Protein AF-0000000086148296 (afdb_homodimer)

Secondary structure (DSSP, 8-state):
-PPPPHHHHHHHHHHHHHHHHHHHHHHHHHHHHHHHHHHHT----HHHHHHHHHHHHHHHHHHTHHHHHHHHHHHHHHHHHHHHHS-GGGSTTSPPPHHHHHHHHHHHHHHHHHHHHT-/-PPPPHHHHHHHHHHHHHHHHHHHHHHHHHHHHHHHHHHHT----HHHHHHHHHHHHHHHHHHTHHHHHHHHHHHHHHHHHHHHHS-GGGSTTSPPPHHHHHHHHHHHHHHHHHHHHT-

Organism: NCBI:txid717836

Radius of gyration: 22.98 Å; Cα contacts (8 Å, |Δi|>4): 178; chains: 2; bounding box: 39×73×44 Å

Solvent-accessible surface area (backbone atoms only — not comparable to full-atom values): 13246 Å² total; per-residue (Å²): 127,84,64,73,36,67,61,57,57,37,31,50,54,33,43,49,46,48,51,51,50,53,51,50,52,51,50,46,51,53,44,52,54,49,49,54,51,58,66,66,43,71,69,94,44,68,67,59,52,52,50,48,52,51,50,52,50,51,43,52,58,55,57,64,44,50,65,56,48,45,52,53,41,51,54,32,39,52,52,37,52,54,55,70,67,49,54,76,89,73,49,65,94,38,76,83,48,74,65,52,53,51,53,38,52,51,40,44,54,54,44,48,53,58,60,63,60,72,109,128,84,63,72,35,67,60,56,54,38,31,51,53,34,43,49,48,48,50,50,50,52,51,52,51,53,50,46,52,53,46,53,54,49,48,53,51,58,67,67,42,72,68,96,45,68,64,56,51,50,52,49,51,51,48,51,50,51,44,51,58,54,57,63,45,49,65,55,48,45,51,52,41,50,53,32,42,50,51,38,52,53,54,71,67,48,55,74,90,71,49,64,94,39,78,83,47,73,65,53,53,50,53,40,52,53,40,44,52,53,44,48,52,58,61,62,60,72,110

Structure (mmCIF, N/CA/C/O backbone):
data_AF-0000000086148296-model_v1
#
loop_
_entity.id
_entity.type
_entity.pdbx_description
1 polymer 'Tubulin-specific chaperone A'
#
loop_
_atom_site.group_PDB
_atom_site.id
_atom_site.type_symbol
_atom_site.label_atom_id
_atom_site.label_alt_id
_atom_site.label_comp_id
_atom_site.label_asym_id
_atom_site.label_entity_id
_atom_site.label_seq_id
_atom_site.pdbx_PDB_ins_code
_atom_site.Cartn_x
_atom_site.Cartn_y
_atom_site.Cartn_z
_atom_site.occupancy
_atom_site.B_iso_or_equiv
_atom_site.auth_seq_id
_atom_site.auth_comp_id
_atom_site.auth_asym_id
_atom_site.auth_atom_id
_atom_site.pdbx_PDB_model_num
ATOM 1 N N . MET A 1 1 ? 20.062 -24.25 -3.365 1 57.41 1 MET A N 1
ATOM 2 C CA . MET A 1 1 ? 18.859 -24.984 -2.975 1 57.41 1 MET A CA 1
ATOM 3 C C . MET A 1 1 ? 18.047 -25.406 -4.199 1 57.41 1 MET A C 1
ATOM 5 O O . MET A 1 1 ? 18.125 -24.75 -5.246 1 57.41 1 MET A O 1
ATOM 9 N N . PRO A 1 2 ? 17.578 -26.609 -4.148 1 70.31 2 PRO A N 1
ATOM 10 C CA . PRO A 1 2 ? 16.781 -27 -5.324 1 70.31 2 PRO A CA 1
ATOM 11 C C . PRO A 1 2 ? 15.656 -26.016 -5.617 1 70.31 2 PRO A C 1
ATOM 13 O O . PRO A 1 2 ? 15.195 -25.297 -4.719 1 70.31 2 PRO A O 1
ATOM 16 N N . ARG A 1 3 ? 15.344 -25.859 -6.836 1 78 3 ARG A N 1
ATOM 17 C CA . ARG A 1 3 ? 14.25 -25 -7.266 1 78 3 ARG A CA 1
ATOM 18 C C . ARG A 1 3 ? 12.914 -25.516 -6.746 1 78 3 ARG A C 1
ATOM 20 O O . ARG A 1 3 ? 12.641 -26.719 -6.805 1 78 3 ARG A O 1
ATOM 27 N N . PRO A 1 4 ? 12.117 -24.672 -6.215 1 83.81 4 PRO A N 1
ATOM 28 C CA . PRO A 1 4 ? 10.805 -25.125 -5.766 1 83.81 4 PRO A CA 1
ATOM 29 C C . PRO A 1 4 ? 9.906 -25.562 -6.922 1 83.81 4 PRO A C 1
ATOM 31 O O . PRO A 1 4 ? 10.094 -25.125 -8.055 1 83.81 4 PRO A O 1
ATOM 34 N N . PRO A 1 5 ? 9.039 -26.5 -6.492 1 87.62 5 PRO A N 1
ATOM 35 C CA . PRO A 1 5 ? 8.039 -26.797 -7.523 1 87.62 5 PRO A CA 1
ATOM 36 C C . PRO A 1 5 ? 7.285 -25.562 -7.988 1 87.62 5 PRO A C 1
ATOM 38 O O . PRO A 1 5 ? 7.102 -24.609 -7.215 1 87.62 5 PRO A O 1
ATOM 41 N N . GLN A 1 6 ? 6.82 -25.562 -9.195 1 89.25 6 GLN A N 1
ATOM 42 C CA . GLN A 1 6 ? 6.152 -24.406 -9.797 1 89.25 6 GLN A CA 1
ATOM 43 C C . GLN A 1 6 ? 4.914 -24.016 -9 1 89.25 6 GLN A C 1
ATOM 45 O O . GLN A 1 6 ? 4.602 -22.828 -8.875 1 89.25 6 GLN A O 1
ATOM 50 N N . ILE A 1 7 ? 4.266 -25.047 -8.469 1 93.62 7 ILE A N 1
ATOM 51 C CA . ILE A 1 7 ? 3.025 -24.781 -7.746 1 93.62 7 ILE A CA 1
ATOM 52 C C . ILE A 1 7 ? 3.318 -23.891 -6.539 1 93.62 7 ILE A C 1
ATOM 54 O O . ILE A 1 7 ? 2.504 -23.047 -6.172 1 93.62 7 ILE A O 1
ATOM 58 N N . THR A 1 8 ? 4.469 -24.062 -5.973 1 93.5 8 THR A N 1
ATOM 59 C CA . THR A 1 8 ? 4.824 -23.281 -4.797 1 93.5 8 THR A CA 1
ATOM 60 C C . THR A 1 8 ? 5.008 -21.812 -5.168 1 93.5 8 THR A C 1
ATOM 62 O O . THR A 1 8 ? 4.566 -20.922 -4.438 1 93.5 8 THR A O 1
ATOM 65 N N . ILE A 1 9 ? 5.527 -21.562 -6.277 1 93.25 9 ILE A N 1
ATOM 66 C CA . ILE A 1 9 ? 5.766 -20.203 -6.754 1 93.25 9 ILE A CA 1
ATOM 67 C C . ILE A 1 9 ? 4.434 -19.516 -7.059 1 93.25 9 ILE A C 1
ATOM 69 O O . ILE A 1 9 ? 4.195 -18.391 -6.633 1 93.25 9 ILE A O 1
ATOM 73 N N . TYR A 1 10 ? 3.576 -20.219 -7.719 1 95.25 10 TYR A N 1
ATOM 74 C CA . TYR A 1 10 ? 2.285 -19.656 -8.109 1 95.25 10 TYR A CA 1
ATOM 75 C C . TYR A 1 10 ? 1.41 -19.391 -6.891 1 95.25 10 TYR A C 1
ATOM 77 O O . TYR A 1 10 ? 0.74 -18.359 -6.812 1 95.25 10 TYR A O 1
ATOM 85 N N . THR A 1 11 ? 1.492 -20.359 -6.016 1 97.44 11 THR A N 1
ATOM 86 C CA . THR A 1 11 ? 0.698 -20.219 -4.801 1 97.44 11 THR A CA 1
ATOM 87 C C . THR A 1 11 ? 1.165 -19.016 -3.98 1 97.44 11 THR A C 1
ATOM 89 O O . THR A 1 11 ? 0.345 -18.266 -3.455 1 97.44 11 THR A O 1
ATOM 92 N N . SER A 1 12 ? 2.418 -18.859 -3.865 1 96.31 12 SER A N 1
ATOM 93 C CA . SER A 1 12 ? 2.957 -17.719 -3.129 1 96.31 12 SER A CA 1
ATOM 94 C C . SER A 1 12 ? 2.523 -16.391 -3.758 1 96.31 12 SER A C 1
ATOM 96 O O . SER A 1 12 ? 2.174 -15.453 -3.049 1 96.31 12 SER A O 1
ATOM 98 N N . ALA A 1 13 ? 2.559 -16.344 -5.062 1 96.81 13 ALA A N 1
ATOM 99 C CA . ALA A 1 13 ? 2.121 -15.133 -5.758 1 96.81 13 ALA A CA 1
ATOM 100 C C . ALA A 1 13 ? 0.654 -14.828 -5.469 1 96.81 13 ALA A C 1
ATOM 102 O O . ALA A 1 13 ? 0.288 -13.68 -5.211 1 96.81 13 ALA A O 1
ATOM 103 N N . LEU A 1 14 ? -0.147 -15.836 -5.465 1 98.62 14 LEU A N 1
ATOM 104 C CA . LEU A 1 14 ? -1.568 -15.656 -5.18 1 98.62 14 LEU A CA 1
ATOM 105 C C . LEU A 1 14 ? -1.781 -15.164 -3.756 1 98.62 14 LEU A C 1
ATOM 107 O O . LEU A 1 14 ? -2.551 -14.227 -3.529 1 98.62 14 LEU A O 1
ATOM 111 N N . LYS A 1 15 ? -1.093 -15.766 -2.844 1 98.62 15 LYS A N 1
ATOM 112 C CA . LYS A 1 15 ? -1.212 -15.359 -1.448 1 98.62 15 LYS A CA 1
ATOM 113 C C . LYS A 1 15 ? -0.786 -13.906 -1.264 1 98.62 15 LYS A C 1
ATOM 115 O O . LYS A 1 15 ? -1.43 -13.148 -0.529 1 98.62 15 LYS A O 1
ATOM 120 N N . ARG A 1 16 ? 0.228 -13.555 -1.941 1 97.5 16 ARG A N 1
ATOM 121 C CA . ARG A 1 16 ? 0.724 -12.188 -1.882 1 97.5 16 ARG A CA 1
ATOM 122 C C . ARG A 1 16 ? -0.333 -11.195 -2.365 1 97.5 16 ARG A C 1
ATOM 124 O O . ARG A 1 16 ? -0.592 -10.188 -1.709 1 97.5 16 ARG A O 1
ATOM 131 N N . LEU A 1 17 ? -0.975 -11.477 -3.434 1 98.25 17 LEU A N 1
ATOM 132 C CA . LEU A 1 17 ? -1.971 -10.586 -4.012 1 98.25 17 LEU A CA 1
ATOM 133 C C . LEU A 1 17 ? -3.193 -10.469 -3.109 1 98.25 17 LEU A C 1
ATOM 135 O O . LEU A 1 17 ? -3.766 -9.391 -2.963 1 98.25 17 LEU A O 1
ATOM 139 N N . VAL A 1 18 ? -3.521 -11.547 -2.506 1 98.56 18 VAL A N 1
ATOM 140 C CA . VAL A 1 18 ? -4.645 -11.531 -1.573 1 98.56 18 VAL A CA 1
ATOM 141 C C . VAL A 1 18 ? -4.293 -10.68 -0.358 1 98.56 18 VAL A C 1
ATOM 143 O O . VAL A 1 18 ? -5.109 -9.875 0.101 1 98.56 18 VAL A O 1
ATOM 146 N N . LYS A 1 19 ? -3.096 -10.828 0.111 1 97.75 19 LYS A N 1
ATOM 147 C CA . LYS A 1 19 ? -2.629 -10.016 1.229 1 97.75 19 LYS A CA 1
ATOM 148 C C . LYS A 1 19 ? -2.604 -8.531 0.857 1 97.75 19 LYS A C 1
ATOM 150 O O . LYS A 1 19 ? -2.965 -7.676 1.669 1 97.75 19 LYS A O 1
ATOM 155 N N . GLU A 1 20 ? -2.137 -8.242 -0.337 1 96.69 20 GLU A N 1
ATOM 156 C CA . GLU A 1 20 ? -2.125 -6.863 -0.817 1 96.69 20 GLU A CA 1
ATOM 157 C C . GLU A 1 20 ? -3.533 -6.277 -0.841 1 96.69 20 GLU A C 1
ATOM 159 O O . GLU A 1 20 ? -3.748 -5.148 -0.394 1 96.69 20 GLU A O 1
ATOM 164 N N . GLU A 1 21 ? -4.43 -7.027 -1.304 1 97.81 21 GLU A N 1
ATOM 165 C CA . GLU A 1 21 ? -5.816 -6.57 -1.331 1 97.81 21 GLU A CA 1
ATOM 166 C C . GLU A 1 21 ? -6.328 -6.277 0.076 1 97.81 21 GLU A C 1
ATOM 168 O O . GLU A 1 21 ? -6.953 -5.242 0.312 1 97.81 21 GLU A O 1
ATOM 173 N N . ALA A 1 22 ? -6.086 -7.082 0.969 1 97.75 22 ALA A N 1
ATOM 174 C CA . ALA A 1 22 ? -6.523 -6.883 2.35 1 97.75 22 ALA A CA 1
ATOM 175 C C . ALA A 1 22 ? -5.906 -5.621 2.945 1 97.75 22 ALA A C 1
ATOM 177 O O . ALA A 1 22 ? -6.566 -4.887 3.684 1 97.75 22 ALA A O 1
ATOM 178 N N . SER A 1 23 ? -4.668 -5.43 2.613 1 96.44 23 SER A N 1
ATOM 179 C CA . SER A 1 23 ? -3.982 -4.234 3.09 1 96.44 23 SER A CA 1
ATOM 180 C C . SER A 1 23 ? -4.641 -2.969 2.553 1 96.44 23 SER A C 1
ATOM 182 O O . SER A 1 23 ? -4.867 -2.016 3.301 1 96.44 23 SER A O 1
ATOM 184 N N . TYR A 1 24 ? -4.988 -2.977 1.285 1 96.38 24 TYR A N 1
ATOM 185 C CA . TYR A 1 24 ? -5.613 -1.806 0.681 1 96.38 24 TYR A CA 1
ATOM 186 C C . TYR A 1 24 ? -7.027 -1.605 1.212 1 96.38 24 TYR A C 1
ATOM 188 O O . TYR A 1 24 ? -7.496 -0.472 1.343 1 96.38 24 TYR A O 1
ATOM 196 N N . ARG A 1 25 ? -7.719 -2.65 1.559 1 97.38 25 ARG A N 1
ATOM 197 C CA . ARG A 1 25 ? -9.031 -2.545 2.188 1 97.38 25 ARG A CA 1
ATOM 198 C C . ARG A 1 25 ? -8.93 -1.873 3.555 1 97.38 25 ARG A C 1
ATOM 200 O O . ARG A 1 25 ? -9.742 -1.01 3.889 1 97.38 25 ARG A O 1
ATOM 207 N N . LYS A 1 26 ? -7.91 -2.266 4.277 1 97.12 26 LYS A N 1
ATOM 208 C CA . LYS A 1 26 ? -7.668 -1.631 5.57 1 97.12 26 LYS A CA 1
ATOM 209 C C . LYS A 1 26 ? -7.363 -0.145 5.406 1 97.12 26 LYS A C 1
ATOM 211 O O . LYS A 1 26 ? -7.883 0.688 6.152 1 97.12 26 LYS A O 1
ATOM 216 N N . GLU A 1 27 ? -6.492 0.149 4.426 1 96.5 27 GLU A N 1
ATOM 217 C CA . GLU A 1 27 ? -6.188 1.545 4.125 1 96.5 27 GLU A CA 1
ATOM 218 C C . GLU A 1 27 ? -7.445 2.314 3.74 1 96.5 27 GLU A C 1
ATOM 220 O O . GLU A 1 27 ? -7.672 3.426 4.223 1 96.5 27 GLU A O 1
ATOM 225 N N . HIS A 1 28 ? -8.258 1.71 2.965 1 97.81 28 HIS A N 1
ATOM 226 C CA . HIS A 1 28 ? -9.523 2.295 2.523 1 97.81 28 HIS A CA 1
ATOM 227 C C . HIS A 1 28 ? -10.414 2.633 3.709 1 97.81 28 HIS A C 1
ATOM 229 O O . HIS A 1 28 ? -10.93 3.748 3.805 1 97.81 28 HIS A O 1
ATOM 235 N N . LYS A 1 29 ? -10.523 1.789 4.602 1 98.19 29 LYS A N 1
ATOM 236 C CA . LYS A 1 29 ? -11.344 2.004 5.789 1 98.19 29 LYS A CA 1
ATOM 237 C C . LYS A 1 29 ? -10.789 3.139 6.645 1 98.19 29 LYS A C 1
ATOM 239 O O . LYS A 1 29 ? -11.539 4 7.105 1 98.19 29 LYS A O 1
ATOM 244 N N . SER A 1 30 ? -9.547 3.127 6.805 1 97.19 30 SER A N 1
ATOM 245 C CA . SER A 1 30 ? -8.898 4.168 7.598 1 97.19 30 SER A CA 1
ATOM 246 C C . SER A 1 30 ? -9.094 5.543 6.973 1 97.19 30 SER A C 1
ATOM 248 O O . SER A 1 30 ? -9.312 6.527 7.68 1 97.19 30 SER A O 1
ATOM 250 N N . GLN A 1 31 ? -9.008 5.609 5.645 1 97.25 31 GLN A N 1
ATOM 251 C CA . GLN A 1 31 ? -9.203 6.863 4.922 1 97.25 31 GLN A CA 1
ATOM 252 C C . GLN A 1 31 ? -10.633 7.367 5.07 1 97.25 31 GLN A C 1
ATOM 254 O O . GLN A 1 31 ? -10.859 8.555 5.285 1 97.25 31 GLN A O 1
ATOM 259 N N . LEU A 1 32 ? -11.531 6.414 5.031 1 98.06 32 LEU A N 1
ATOM 260 C CA . LEU A 1 32 ? -12.93 6.785 5.211 1 98.06 32 LEU A CA 1
ATOM 261 C C . LEU A 1 32 ? -13.164 7.363 6.602 1 98.06 32 LEU A C 1
ATOM 263 O O . LEU A 1 32 ? -13.859 8.367 6.754 1 98.06 32 LEU A O 1
ATOM 267 N N . GLU A 1 33 ? -12.555 6.793 7.57 1 96.62 33 GLU A N 1
ATOM 268 C CA . GLU A 1 33 ? -12.688 7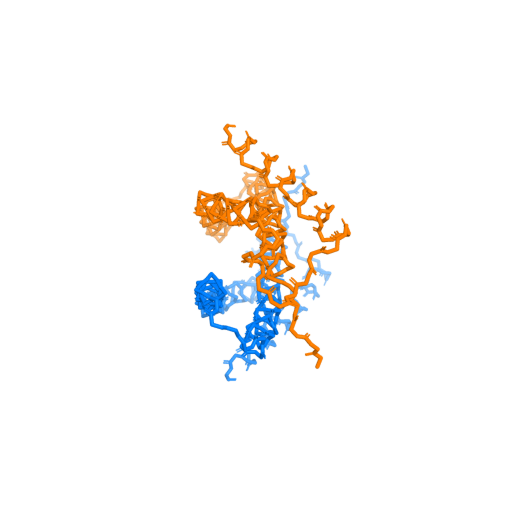.273 8.945 1 96.62 33 GLU A CA 1
ATOM 269 C C . GLU A 1 33 ? -12.07 8.656 9.102 1 96.62 33 GLU A C 1
ATOM 271 O O . GLU A 1 33 ? -12.633 9.523 9.773 1 96.62 33 GLU A O 1
ATOM 276 N N . ARG A 1 34 ? -10.984 8.891 8.453 1 93.94 34 ARG A N 1
ATOM 277 C CA . ARG A 1 34 ? -10.305 10.18 8.539 1 93.94 34 ARG A CA 1
ATOM 278 C C . ARG A 1 34 ? -11.109 11.266 7.836 1 93.94 34 ARG A C 1
ATOM 280 O O . ARG A 1 34 ? -11.227 12.391 8.344 1 93.94 34 ARG A O 1
ATOM 287 N N . ILE A 1 35 ? -11.625 10.93 6.73 1 95.62 35 ILE A N 1
ATOM 288 C CA . ILE A 1 35 ? -12.445 11.867 5.973 1 95.62 35 ILE A CA 1
ATOM 289 C C . ILE A 1 35 ? -13.672 12.258 6.793 1 95.62 35 ILE A C 1
ATOM 291 O O . ILE A 1 35 ? -14.016 13.438 6.879 1 95.62 35 ILE A O 1
ATOM 295 N N . ALA A 1 36 ? -14.281 11.258 7.461 1 94.25 36 ALA A N 1
ATOM 296 C CA . ALA A 1 36 ? -15.453 11.531 8.297 1 94.25 36 ALA A CA 1
ATOM 297 C C . ALA A 1 36 ? -15.102 12.484 9.438 1 94.25 36 ALA A C 1
ATOM 299 O O . ALA A 1 36 ? -15.852 13.414 9.727 1 94.25 36 ALA A O 1
ATOM 300 N N . LYS A 1 37 ? -13.945 12.328 9.977 1 89.62 37 LYS A N 1
ATOM 301 C CA . LYS A 1 37 ? -13.492 13.18 11.07 1 89.62 37 LYS A CA 1
ATOM 302 C C . LYS A 1 37 ? -13.211 14.594 10.586 1 89.62 37 LYS A C 1
ATOM 304 O O . LYS A 1 37 ? -13.562 15.57 11.258 1 89.62 37 LYS A O 1
ATOM 309 N N . LEU A 1 38 ? -12.602 14.711 9.438 1 90.19 38 LEU A N 1
ATOM 310 C CA . LEU A 1 38 ? -12.297 16.016 8.859 1 90.19 38 LEU A CA 1
ATOM 311 C C . LEU A 1 38 ? -13.578 16.766 8.492 1 90.19 38 LEU A C 1
ATOM 313 O O . LEU A 1 38 ? -13.68 17.969 8.719 1 90.19 38 LEU A O 1
ATOM 317 N N . GLU A 1 39 ? -14.516 16.016 7.984 1 90.44 39 GLU A N 1
ATOM 318 C CA . GLU A 1 39 ? -15.789 16.625 7.602 1 90.44 39 GLU A CA 1
ATOM 319 C C . GLU A 1 39 ? -16.547 17.125 8.828 1 90.44 39 GLU A C 1
ATOM 321 O O . GLU A 1 39 ? -17.25 18.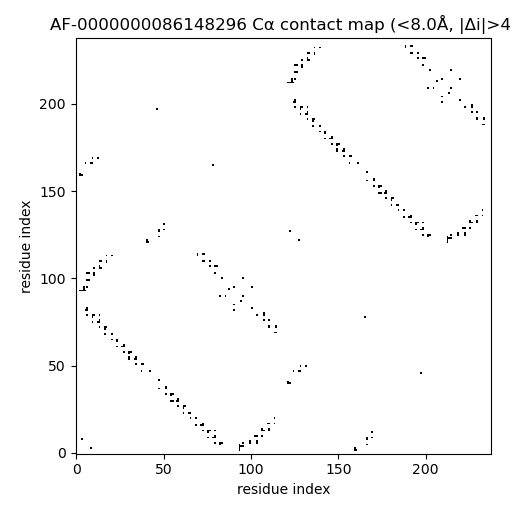141 8.758 1 90.44 39 GLU A O 1
ATOM 326 N N . ALA A 1 40 ? -16.391 16.453 9.93 1 85.69 40 ALA A N 1
ATOM 327 C CA . ALA A 1 40 ? -17.109 16.797 11.164 1 85.69 40 ALA A CA 1
ATOM 328 C C . ALA A 1 40 ? -16.469 18 11.852 1 85.69 40 ALA A C 1
ATOM 330 O O . ALA A 1 40 ? -17.109 18.688 12.641 1 85.69 40 ALA A O 1
ATOM 331 N N . SER A 1 41 ? -15.125 18.094 11.672 1 76.75 41 SER A N 1
ATOM 332 C CA . SER A 1 41 ? -14.414 19.172 12.344 1 76.75 41 SER A CA 1
ATOM 333 C C . SER A 1 41 ? -14.68 20.516 11.664 1 76.75 41 SER A C 1
ATOM 335 O O . SER A 1 41 ? -14.188 21.547 12.117 1 76.75 41 SER A O 1
ATOM 337 N N . GLN A 1 42 ? -15.922 20.922 11.375 1 64.25 42 GLN A N 1
ATOM 338 C CA . GLN A 1 42 ? -16.469 22.172 10.859 1 64.25 42 GLN A CA 1
ATOM 339 C C . GLN A 1 42 ? -15.5 23.328 11.055 1 64.25 42 GLN A C 1
ATOM 341 O O . GLN A 1 42 ? -14.945 23.5 12.141 1 64.25 42 GLN A O 1
ATOM 346 N N . GLY A 1 43 ? -14.586 23.672 10.188 1 63.44 43 GLY A N 1
ATOM 347 C CA . GLY A 1 43 ? -13.938 24.969 10.336 1 63.44 43 GLY A CA 1
ATOM 348 C C . GLY A 1 43 ? -13.68 25.656 9.008 1 63.44 43 GLY A C 1
ATOM 349 O O . GLY A 1 43 ? -13.859 25.062 7.945 1 63.44 43 GLY A O 1
ATOM 350 N N . ASP A 1 44 ? -13.789 26.969 8.977 1 65.5 44 ASP A N 1
ATOM 351 C CA . ASP A 1 44 ? -13.57 27.828 7.824 1 65.5 44 ASP A CA 1
ATOM 352 C C . ASP A 1 44 ? -12.086 27.891 7.457 1 65.5 44 ASP A C 1
ATOM 354 O O . ASP A 1 44 ? -11.625 28.875 6.875 1 65.5 44 ASP A O 1
ATOM 358 N N . ASP A 1 45 ? -11.359 26.828 7.816 1 78.56 45 ASP A N 1
ATOM 359 C CA . ASP A 1 45 ? -9.922 26.859 7.578 1 78.56 45 ASP A CA 1
ATOM 360 C C . ASP A 1 45 ? -9.578 26.297 6.199 1 78.56 45 ASP A C 1
ATOM 362 O O . ASP A 1 45 ? -9.914 25.141 5.898 1 78.56 45 ASP A O 1
ATOM 366 N N . GLU A 1 46 ? -9.047 27.141 5.383 1 84 46 GLU A N 1
ATOM 367 C CA . GLU A 1 46 ? -8.672 26.812 4.012 1 84 46 GLU A CA 1
ATOM 368 C C . GLU A 1 46 ? -7.707 25.625 3.977 1 84 46 GLU A C 1
ATOM 370 O O . GLU A 1 46 ? -7.785 24.781 3.082 1 84 46 GLU A O 1
ATOM 375 N N . ASN A 1 47 ? -6.836 25.516 4.918 1 85.75 47 ASN A N 1
ATOM 376 C CA . ASN A 1 47 ? -5.879 24.422 4.969 1 85.75 47 ASN A CA 1
ATOM 377 C C . ASN A 1 47 ? -6.559 23.094 5.305 1 85.75 47 ASN A C 1
ATOM 379 O O . ASN A 1 47 ? -6.195 22.047 4.766 1 85.75 47 ASN A O 1
ATOM 383 N N . ALA A 1 48 ? -7.562 23.156 6.098 1 83.94 48 ALA A N 1
ATOM 384 C CA . ALA A 1 48 ? -8.32 21.953 6.422 1 83.94 48 ALA A CA 1
ATOM 385 C C . ALA A 1 48 ? -9.07 21.438 5.199 1 83.94 48 ALA A C 1
ATOM 387 O O . ALA A 1 48 ? -9.141 20.219 4.984 1 83.94 48 ALA A O 1
ATOM 388 N N . GLU A 1 49 ? -9.531 22.391 4.488 1 89.75 49 GLU A N 1
ATOM 389 C CA . GLU A 1 49 ? -10.203 22 3.246 1 89.75 49 GLU A CA 1
ATOM 390 C C . GLU A 1 49 ? -9.219 21.359 2.268 1 89.75 49 GLU A C 1
ATOM 392 O O . GLU A 1 49 ? -9.562 20.406 1.571 1 89.75 49 GLU A O 1
ATOM 397 N N . TYR A 1 50 ? -8.117 21.938 2.189 1 92.88 50 TYR A N 1
ATOM 398 C CA . TYR A 1 50 ? -7.074 21.391 1.34 1 92.88 50 TYR A CA 1
ATOM 399 C C . TYR A 1 50 ? -6.719 19.969 1.776 1 92.88 50 TYR A C 1
ATOM 401 O O . TYR A 1 50 ? -6.625 19.062 0.946 1 92.88 50 TYR A O 1
ATOM 409 N N . ILE A 1 51 ? -6.562 19.703 3.086 1 93 51 ILE A N 1
ATOM 410 C CA . ILE A 1 51 ? -6.234 18.375 3.629 1 93 51 ILE A CA 1
ATOM 411 C C . ILE A 1 51 ? -7.355 17.391 3.303 1 93 51 ILE A C 1
ATOM 413 O O . ILE A 1 51 ? -7.094 16.266 2.893 1 93 51 ILE A O 1
ATOM 417 N N . LEU A 1 52 ? -8.555 17.875 3.484 1 94 52 LEU A N 1
ATOM 418 C CA . LEU A 1 52 ? -9.703 17.016 3.172 1 94 52 LEU A CA 1
ATOM 419 C C . LEU A 1 52 ? -9.688 16.609 1.702 1 94 52 LEU A C 1
ATOM 421 O O . LEU A 1 52 ? -9.93 15.445 1.377 1 94 52 LEU A O 1
ATOM 425 N N . ARG A 1 53 ? -9.383 17.531 0.834 1 94.81 53 ARG A N 1
ATOM 426 C CA . ARG A 1 53 ? -9.305 17.219 -0.591 1 94.81 53 ARG A CA 1
ATOM 427 C C . ARG A 1 53 ? -8.188 16.219 -0.875 1 94.81 53 ARG A C 1
ATOM 429 O O . ARG A 1 53 ? -8.359 15.305 -1.68 1 94.81 53 ARG A O 1
ATOM 436 N N . GLN A 1 54 ? -7.094 16.391 -0.193 1 94.5 54 GLN A N 1
ATOM 437 C CA . GLN A 1 54 ? -5.988 15.453 -0.352 1 94.5 54 GLN A CA 1
ATOM 438 C C . GLN A 1 54 ? -6.379 14.055 0.114 1 94.5 54 GLN A C 1
ATOM 440 O O . GLN A 1 54 ? -6.031 13.062 -0.528 1 94.5 54 GLN A O 1
ATOM 445 N N . GLU A 1 55 ? -7.176 14 1.171 1 95.69 55 GLU A N 1
ATOM 446 C CA . GLU A 1 55 ? -7.629 12.703 1.675 1 95.69 55 GLU A CA 1
ATOM 447 C C . GLU A 1 55 ? -8.602 12.039 0.7 1 95.69 55 GLU A C 1
ATOM 449 O O . GLU A 1 55 ? -8.531 10.828 0.475 1 95.69 55 GLU A O 1
ATOM 454 N N . ARG A 1 56 ? -9.422 12.805 0.145 1 97.31 56 ARG A N 1
ATOM 455 C CA . ARG A 1 56 ? -10.359 12.273 -0.831 1 97.31 56 ARG A CA 1
ATOM 456 C C . ARG A 1 56 ? -9.641 11.766 -2.072 1 97.31 56 ARG A C 1
ATOM 458 O O . ARG A 1 56 ? -10 10.719 -2.623 1 97.31 56 ARG A O 1
ATOM 465 N N . LYS A 1 57 ? -8.641 12.5 -2.461 1 96.44 57 LYS A N 1
ATOM 466 C CA . LYS A 1 57 ? -7.824 12.047 -3.582 1 96.44 57 LYS A CA 1
ATOM 467 C C . LYS A 1 57 ? -7.113 10.734 -3.252 1 96.44 57 LYS A C 1
ATOM 469 O O . LYS A 1 57 ? -7.074 9.82 -4.074 1 96.44 57 LYS A O 1
ATOM 474 N N . ALA A 1 58 ? -6.609 10.641 -2.043 1 95.56 58 ALA A N 1
ATOM 475 C CA . ALA A 1 58 ? -5.945 9.422 -1.599 1 95.56 58 ALA A CA 1
ATOM 476 C C . ALA A 1 58 ? -6.914 8.242 -1.594 1 95.56 58 ALA A C 1
ATOM 478 O O . ALA A 1 58 ? -6.547 7.125 -1.974 1 95.56 58 ALA A O 1
ATOM 479 N N . LEU A 1 59 ? -8.141 8.492 -1.204 1 97.69 59 LEU A N 1
ATOM 480 C CA . LEU A 1 59 ? -9.18 7.465 -1.202 1 97.69 59 LEU A CA 1
ATOM 481 C C . LEU A 1 59 ? -9.484 7 -2.623 1 97.69 59 LEU A C 1
ATOM 483 O O . LEU A 1 59 ? -9.594 5.797 -2.877 1 97.69 59 LEU A O 1
ATOM 487 N N . GLU A 1 60 ? -9.562 7.914 -3.533 1 97.69 60 GLU A N 1
ATOM 488 C CA . GLU A 1 60 ? -9.812 7.586 -4.934 1 97.69 60 GLU A CA 1
ATOM 489 C C . GLU A 1 60 ? -8.68 6.734 -5.512 1 97.69 60 GLU A C 1
ATOM 491 O O . GLU A 1 60 ? -8.938 5.766 -6.23 1 97.69 60 GLU A O 1
ATOM 496 N N . GLU A 1 61 ? -7.469 7.098 -5.191 1 94.81 61 GLU A N 1
ATOM 497 C CA . GLU A 1 61 ? -6.305 6.332 -5.625 1 94.81 61 GLU A CA 1
ATOM 498 C C . GLU A 1 61 ? -6.34 4.91 -5.074 1 94.81 61 GLU A C 1
ATOM 500 O O . GLU A 1 61 ? -6.02 3.955 -5.785 1 94.81 61 GLU A O 1
ATOM 505 N N . THR A 1 62 ? -6.723 4.773 -3.805 1 95.56 62 THR A N 1
ATOM 506 C CA . THR A 1 62 ? -6.84 3.455 -3.195 1 95.56 62 THR A CA 1
ATOM 507 C C . THR A 1 62 ? -7.949 2.648 -3.865 1 95.56 62 THR A C 1
ATOM 509 O O . THR A 1 62 ? -7.762 1.474 -4.191 1 95.56 62 THR A O 1
ATOM 512 N N . GLU A 1 63 ? -9.102 3.279 -4.184 1 97.31 63 GLU A N 1
ATOM 513 C CA . GLU A 1 63 ? -10.242 2.605 -4.793 1 97.31 63 GLU A CA 1
ATOM 514 C C . GLU A 1 63 ? -9.922 2.139 -6.207 1 97.31 63 GLU A C 1
ATOM 516 O O . GLU A 1 63 ? -10.414 1.101 -6.652 1 97.31 63 GLU A O 1
ATOM 521 N N . ALA A 1 64 ? -9.078 2.789 -6.895 1 96.31 64 ALA A N 1
ATOM 522 C CA . ALA A 1 64 ? -8.727 2.473 -8.273 1 96.31 64 ALA A CA 1
ATOM 523 C C . ALA A 1 64 ? -7.879 1.208 -8.352 1 96.31 64 ALA A C 1
ATOM 525 O O . ALA A 1 64 ? -7.691 0.642 -9.43 1 96.31 64 ALA A O 1
ATOM 526 N N . ILE A 1 65 ? -7.32 0.742 -7.184 1 95.69 65 ILE A N 1
ATOM 527 C CA . ILE A 1 65 ? -6.426 -0.408 -7.148 1 95.69 65 ILE A CA 1
ATOM 528 C C . ILE A 1 65 ? -7.238 -1.698 -7.109 1 95.69 65 ILE A C 1
ATOM 530 O O . ILE A 1 65 ? -6.758 -2.758 -7.52 1 95.69 65 ILE A O 1
ATOM 534 N N . PHE A 1 66 ? -8.453 -1.587 -6.668 1 96.88 66 PHE A N 1
ATOM 535 C CA . PHE A 1 66 ? -9.227 -2.787 -6.359 1 96.88 66 PHE A CA 1
ATOM 536 C C . PHE A 1 66 ? -9.586 -3.541 -7.637 1 96.88 66 PHE A C 1
ATOM 538 O O . PHE A 1 66 ? -9.375 -4.754 -7.727 1 96.88 66 PHE A O 1
ATOM 545 N N . PRO A 1 67 ? -10.078 -2.846 -8.672 1 97.31 67 PRO A N 1
ATOM 546 C CA . PRO A 1 67 ? -10.367 -3.594 -9.898 1 97.31 67 PRO A CA 1
ATOM 547 C C . PRO A 1 67 ? -9.125 -4.25 -10.492 1 97.31 67 PRO A C 1
ATOM 549 O O . PRO A 1 67 ? -9.195 -5.387 -10.969 1 97.31 67 PRO A O 1
ATOM 552 N N . GLN A 1 68 ? -8.039 -3.578 -10.445 1 95.69 68 GLN A N 1
ATOM 553 C CA . GLN A 1 68 ? -6.797 -4.125 -10.984 1 95.69 68 GLN A CA 1
ATOM 554 C C . GLN A 1 68 ? -6.332 -5.332 -10.172 1 95.69 68 GLN A C 1
ATOM 556 O O . GLN A 1 68 ? -5.91 -6.344 -10.734 1 95.69 68 GLN A O 1
ATOM 561 N N . LEU A 1 69 ? -6.426 -5.258 -8.859 1 97 69 LEU A N 1
ATOM 562 C CA . LEU A 1 69 ? -6.016 -6.359 -7.992 1 97 69 LEU A CA 1
ATOM 563 C C . LEU A 1 69 ? -6.941 -7.559 -8.172 1 97 69 LEU A C 1
ATOM 565 O O . LEU A 1 69 ? -6.488 -8.703 -8.141 1 97 69 LEU A O 1
ATOM 569 N N . LYS A 1 70 ? -8.156 -7.223 -8.359 1 97.44 70 LYS A N 1
ATOM 570 C CA . LYS A 1 70 ? -9.102 -8.32 -8.586 1 97.44 70 LYS A CA 1
ATOM 571 C C . LYS A 1 70 ? -8.742 -9.102 -9.844 1 97.44 70 LYS A C 1
ATOM 573 O O . LYS A 1 70 ? -8.781 -10.336 -9.844 1 97.44 70 LYS A O 1
ATOM 578 N N . LEU A 1 71 ? -8.422 -8.398 -10.859 1 97.69 71 LEU A N 1
ATOM 579 C CA . LEU A 1 71 ? -8.016 -9.047 -12.102 1 97.69 71 LEU A CA 1
ATOM 580 C C . LEU A 1 71 ? -6.762 -9.883 -11.891 1 97.69 71 LEU A C 1
ATOM 582 O O . LEU A 1 71 ? -6.711 -11.047 -12.305 1 97.69 71 LEU A O 1
ATOM 586 N N . LYS A 1 72 ? -5.746 -9.336 -11.188 1 97.5 72 LYS A N 1
ATOM 587 C CA . LYS A 1 72 ? -4.492 -10.039 -10.938 1 97.5 72 LYS A CA 1
ATOM 588 C C . LYS A 1 72 ? -4.727 -11.281 -10.078 1 97.5 72 LYS A C 1
ATOM 590 O O . LYS A 1 72 ? -4.117 -12.328 -10.312 1 97.5 72 LYS A O 1
ATOM 595 N N . ILE A 1 73 ? -5.594 -11.148 -9.133 1 98.56 73 ILE A N 1
ATOM 596 C CA . ILE A 1 73 ? -5.906 -12.266 -8.25 1 98.56 73 ILE A CA 1
ATOM 597 C C . ILE A 1 73 ? -6.609 -13.367 -9.039 1 98.56 73 ILE A C 1
ATOM 599 O O . ILE A 1 73 ? -6.316 -14.555 -8.859 1 98.56 73 ILE A O 1
ATOM 603 N N . THR A 1 74 ? -7.473 -12.938 -9.93 1 98.62 74 THR A N 1
ATOM 604 C CA . THR A 1 74 ? -8.18 -13.906 -10.766 1 98.62 74 THR A CA 1
ATOM 605 C C . THR A 1 74 ? -7.211 -14.664 -11.656 1 98.62 74 THR A C 1
ATOM 607 O O . THR A 1 74 ? -7.25 -15.898 -11.727 1 98.62 74 THR A O 1
ATOM 610 N N . GLU A 1 75 ? -6.328 -14 -12.312 1 98 75 GLU A N 1
ATOM 611 C CA . GLU A 1 75 ? -5.344 -14.625 -13.188 1 98 75 GLU A CA 1
ATOM 612 C C . GLU A 1 75 ? -4.418 -15.547 -12.398 1 98 75 GLU A C 1
ATOM 614 O O . GLU A 1 75 ? -4.086 -16.641 -12.859 1 98 75 GLU A O 1
ATOM 619 N N . ALA A 1 76 ? -3.984 -15.086 -11.219 1 98.12 76 ALA A N 1
ATOM 620 C CA . ALA A 1 76 ? -3.107 -15.898 -10.375 1 98.12 76 ALA A CA 1
ATOM 621 C C . ALA A 1 76 ? -3.818 -17.156 -9.891 1 98.12 76 ALA A C 1
ATOM 623 O O . ALA A 1 76 ? -3.229 -18.234 -9.859 1 98.12 76 ALA A O 1
ATOM 624 N N . LYS A 1 77 ? -5.023 -16.953 -9.539 1 98.75 77 LYS A N 1
ATOM 625 C CA . LYS A 1 77 ? -5.832 -18.094 -9.133 1 98.75 77 LYS A CA 1
ATOM 626 C C . LYS A 1 77 ? -5.906 -19.141 -10.242 1 98.75 77 LYS A C 1
ATOM 628 O O . LYS A 1 77 ? -5.699 -20.328 -10.008 1 98.75 77 LYS A O 1
ATOM 633 N N . GLU A 1 78 ? -6.207 -18.672 -11.453 1 98.38 78 GLU A N 1
ATOM 634 C CA . GLU A 1 78 ? -6.328 -19.562 -12.602 1 98.38 78 GLU A CA 1
ATOM 635 C C . GLU A 1 78 ? -5.012 -20.281 -12.883 1 98.38 78 GLU A C 1
ATOM 637 O O . GLU A 1 78 ? -5.008 -21.453 -13.273 1 98.38 78 GLU A O 1
ATOM 642 N N . THR A 1 79 ? -3.906 -19.609 -12.688 1 97 79 THR A N 1
ATOM 643 C CA . THR A 1 79 ? -2.586 -20.203 -12.859 1 97 79 THR A CA 1
ATOM 644 C C . THR A 1 79 ? -2.367 -21.328 -11.859 1 97 79 THR A C 1
ATOM 646 O O . THR A 1 79 ? -1.872 -22.391 -12.219 1 97 79 THR A O 1
ATOM 649 N N . VAL A 1 80 ? -2.713 -21.094 -10.609 1 97.69 80 VAL A N 1
ATOM 650 C CA . VAL A 1 80 ? -2.584 -22.125 -9.578 1 97.69 80 VAL A CA 1
ATOM 651 C C . VAL A 1 80 ? -3.477 -23.312 -9.914 1 97.69 80 VAL A C 1
ATOM 653 O O . VAL A 1 80 ? -3.051 -24.469 -9.805 1 97.69 80 VAL A O 1
ATOM 656 N N . GLU A 1 81 ? -4.688 -23.031 -10.383 1 98.38 81 GLU A N 1
ATOM 657 C CA . GLU A 1 81 ? -5.629 -24.094 -10.734 1 98.38 81 GLU A CA 1
ATOM 658 C C . GLU A 1 81 ? -5.105 -24.922 -11.906 1 98.38 81 GLU A C 1
ATOM 660 O O . GLU A 1 81 ? -5.215 -26.156 -11.891 1 98.38 81 GLU A O 1
ATOM 665 N N . ALA A 1 82 ? -4.535 -24.297 -12.859 1 96.06 82 ALA A N 1
ATOM 666 C CA . ALA A 1 82 ? -3.98 -25 -14.016 1 96.06 82 ALA A CA 1
ATOM 667 C C . ALA A 1 82 ? -2.807 -25.891 -13.609 1 96.06 82 ALA A C 1
ATOM 669 O O . ALA A 1 82 ? -2.668 -27 -14.109 1 96.06 82 ALA A O 1
ATOM 670 N N . GLU A 1 83 ? -2.014 -25.359 -12.68 1 94.38 83 GLU A N 1
ATOM 671 C CA . GLU A 1 83 ? -0.874 -26.141 -12.219 1 94.38 83 GLU A CA 1
ATOM 672 C C . GLU A 1 83 ? -1.333 -27.375 -11.445 1 94.38 83 GLU A C 1
ATOM 674 O O . GLU A 1 83 ? -0.778 -28.469 -11.609 1 94.38 83 GLU A O 1
ATOM 679 N N . LEU A 1 84 ? -2.34 -27.25 -10.664 1 96 84 LEU A N 1
ATOM 680 C CA . LEU A 1 84 ? -2.887 -28.359 -9.883 1 96 84 LEU A CA 1
ATOM 681 C C . LEU A 1 84 ? -3.473 -29.438 -10.797 1 96 84 LEU A C 1
ATOM 683 O O . LEU A 1 84 ? -3.455 -30.609 -10.461 1 96 84 LEU A O 1
ATOM 687 N N . ALA A 1 85 ? -3.893 -29.031 -11.953 1 95.12 85 ALA A N 1
ATOM 688 C CA . ALA A 1 85 ? -4.605 -29.938 -12.852 1 95.12 85 ALA A CA 1
ATOM 689 C C . ALA A 1 85 ? -3.641 -30.641 -13.789 1 95.12 85 ALA A C 1
ATOM 691 O O . ALA A 1 85 ? -4.023 -31.594 -14.484 1 95.12 85 ALA A O 1
ATOM 692 N N . LYS A 1 86 ? -2.395 -30.234 -13.773 1 91.25 86 LYS A N 1
ATOM 693 C CA . LYS A 1 86 ? -1.42 -30.875 -14.648 1 91.25 86 LYS A CA 1
ATOM 694 C C . LYS A 1 86 ? -1.18 -32.344 -14.234 1 91.25 86 LYS A C 1
ATOM 696 O O . LYS A 1 86 ? -1.015 -32.625 -13.047 1 91.25 86 LYS A O 1
ATOM 701 N N 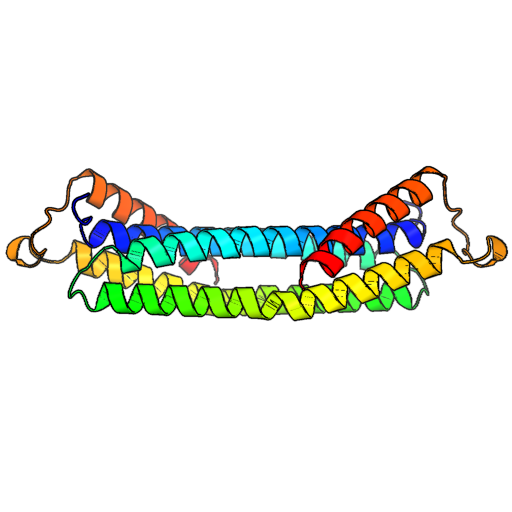. PRO A 1 87 ? -1.152 -33.188 -15.227 1 88.25 87 PRO A N 1
ATOM 702 C CA . PRO A 1 87 ? -0.773 -34.562 -14.922 1 88.25 87 PRO A CA 1
ATOM 703 C C . PRO A 1 87 ? 0.651 -34.688 -14.383 1 88.25 87 PRO A C 1
ATOM 705 O O . PRO A 1 87 ? 1.506 -33.875 -14.711 1 88.25 87 PRO A O 1
ATOM 708 N N . ALA A 1 88 ? 0.905 -35.594 -13.516 1 80.5 88 ALA A N 1
ATOM 709 C CA . ALA A 1 88 ? 2.191 -35.781 -12.852 1 80.5 88 ALA A CA 1
ATOM 710 C C . ALA A 1 88 ? 3.332 -35.812 -13.859 1 80.5 88 ALA A C 1
ATOM 712 O O . ALA A 1 88 ? 4.406 -35.25 -13.609 1 80.5 88 ALA A O 1
ATOM 713 N N . GLN A 1 89 ? 3.148 -36.312 -15.047 1 80.25 89 GLN A N 1
ATOM 714 C CA . GLN A 1 89 ? 4.191 -36.469 -16.062 1 80.25 89 GLN A CA 1
ATOM 715 C C . GLN A 1 89 ? 4.586 -35.125 -16.641 1 80.25 89 GLN A C 1
ATOM 717 O O . GLN A 1 89 ? 5.672 -34.969 -17.203 1 80.25 89 GLN A O 1
ATOM 722 N N . ASN A 1 90 ? 3.713 -34.125 -16.469 1 77 90 ASN A N 1
ATOM 723 C CA . ASN A 1 90 ? 3.934 -32.812 -17.047 1 77 90 ASN A CA 1
ATOM 724 C C . ASN A 1 90 ? 4.414 -31.812 -16.016 1 77 90 ASN A C 1
ATOM 726 O O . ASN A 1 90 ? 4.441 -30.609 -16.266 1 77 90 ASN A O 1
ATOM 730 N N . ARG A 1 91 ? 4.652 -32.25 -14.727 1 73.12 91 ARG A N 1
ATOM 731 C CA . ARG A 1 91 ? 4.996 -31.344 -13.648 1 73.12 91 ARG A CA 1
ATOM 732 C C . ARG A 1 91 ? 6.508 -31.141 -13.562 1 73.12 91 ARG A C 1
ATOM 734 O O . ARG A 1 91 ? 6.992 -30.391 -12.719 1 73.12 91 ARG A O 1
ATOM 741 N N . GLY A 1 92 ? 7.105 -31.375 -14.578 1 67.25 92 GLY A N 1
ATOM 742 C CA . GLY A 1 92 ? 8.555 -31.234 -14.539 1 67.25 92 GLY A CA 1
ATOM 743 C C . GLY A 1 92 ? 9.203 -32.031 -13.438 1 67.25 92 GLY A C 1
ATOM 744 O O . GLY A 1 92 ? 8.617 -33 -12.938 1 67.25 92 GLY A O 1
ATOM 745 N N . ASP A 1 93 ? 10.477 -31.641 -13.016 1 63.72 93 ASP A N 1
ATOM 746 C CA . ASP A 1 93 ? 11.344 -32.469 -12.195 1 63.72 93 ASP A CA 1
ATOM 747 C C . ASP A 1 93 ? 10.945 -32.406 -10.727 1 63.72 93 ASP A C 1
ATOM 749 O O . ASP A 1 93 ? 11.453 -33.156 -9.898 1 63.72 93 ASP A O 1
ATOM 753 N N . GLN A 1 94 ? 10.062 -31.391 -10.539 1 71.69 94 GLN A N 1
ATOM 754 C CA . GLN A 1 94 ? 9.797 -31.312 -9.109 1 71.69 94 GLN A CA 1
ATOM 755 C C . GLN A 1 94 ? 8.375 -31.766 -8.789 1 71.69 94 GLN A C 1
ATOM 757 O O . GLN A 1 94 ? 7.414 -31.281 -9.406 1 71.69 94 GLN A O 1
ATOM 762 N N . SER A 1 95 ? 8.375 -32.719 -7.848 1 80.88 95 SER A N 1
ATOM 763 C CA . SER A 1 95 ? 7.121 -33.375 -7.457 1 80.88 95 SER A CA 1
ATOM 764 C C . SER A 1 95 ? 6.355 -32.5 -6.461 1 80.88 95 SER A C 1
ATOM 766 O O . SER A 1 95 ? 6.961 -31.844 -5.602 1 80.88 95 SER A O 1
ATOM 768 N N . MET A 1 96 ? 5.07 -32.375 -6.711 1 89.25 96 MET A N 1
ATOM 769 C CA . MET A 1 96 ? 4.098 -31.734 -5.844 1 89.25 96 MET A CA 1
ATOM 770 C C . MET A 1 96 ? 3.816 -32.562 -4.605 1 89.25 96 MET A C 1
ATOM 772 O O . MET A 1 96 ? 3.473 -33.75 -4.715 1 89.25 96 MET A O 1
ATOM 776 N N . THR A 1 97 ? 4.055 -32 -3.391 1 92.38 97 THR A N 1
ATOM 777 C CA . THR A 1 97 ? 3.762 -32.719 -2.148 1 92.38 97 THR A CA 1
ATOM 778 C C . THR A 1 97 ? 2.312 -32.469 -1.725 1 92.38 97 THR A C 1
ATOM 780 O O . THR A 1 97 ? 1.651 -31.562 -2.219 1 92.38 97 THR A O 1
ATOM 783 N N . PRO A 1 98 ? 1.85 -33.312 -0.878 1 94.94 98 PRO A N 1
ATOM 784 C CA . PRO A 1 98 ? 0.511 -33.062 -0.338 1 94.94 98 PRO A CA 1
ATOM 785 C C . PRO A 1 98 ? 0.385 -31.672 0.312 1 94.94 98 PRO A C 1
ATOM 787 O O . PRO A 1 98 ? -0.676 -31.047 0.24 1 94.94 98 PRO A O 1
ATOM 790 N N . GLU A 1 99 ? 1.426 -31.219 0.913 1 96.62 99 GLU A N 1
ATOM 791 C CA . GLU A 1 99 ? 1.415 -29.891 1.515 1 96.62 99 GLU A CA 1
ATOM 792 C C . GLU A 1 99 ? 1.282 -28.812 0.45 1 96.62 99 GLU A C 1
ATOM 794 O O . GLU A 1 99 ? 0.601 -27.797 0.663 1 96.62 99 GLU A O 1
ATOM 799 N N . ASP A 1 100 ? 1.884 -28.969 -0.658 1 96.44 100 ASP A N 1
ATOM 800 C CA . ASP A 1 100 ? 1.749 -28.031 -1.766 1 96.44 100 ASP A CA 1
ATOM 801 C C . ASP A 1 100 ? 0.292 -27.906 -2.205 1 96.44 100 ASP A C 1
ATOM 803 O O . ASP A 1 100 ? -0.199 -26.797 -2.434 1 96.44 100 ASP A O 1
ATOM 807 N N . VAL A 1 101 ? -0.273 -29.078 -2.268 1 97.12 101 VAL A N 1
ATOM 808 C CA . VAL A 1 101 ? -1.661 -29.125 -2.715 1 97.12 101 VAL A CA 1
ATOM 809 C C . VAL A 1 101 ? -2.557 -28.406 -1.709 1 97.12 101 VAL A C 1
ATOM 811 O O . VAL A 1 101 ? -3.404 -27.609 -2.09 1 97.12 101 VAL A O 1
ATOM 814 N N . THR A 1 102 ? -2.338 -28.656 -0.502 1 98.5 102 THR A N 1
ATOM 815 C CA . THR A 1 102 ? -3.137 -28.031 0.548 1 98.5 102 THR A CA 1
ATOM 816 C C . THR A 1 102 ? -2.961 -26.516 0.533 1 98.5 102 THR A C 1
ATOM 818 O O . THR A 1 102 ? -3.943 -25.781 0.571 1 98.5 102 THR A O 1
ATOM 821 N N . ASN A 1 103 ? -1.766 -26.062 0.466 1 98.44 103 ASN A N 1
ATOM 822 C CA . ASN A 1 103 ? -1.483 -24.641 0.424 1 98.44 103 ASN A CA 1
ATOM 823 C C . ASN A 1 103 ? -2.146 -23.969 -0.779 1 98.44 103 ASN A C 1
ATOM 825 O O . ASN A 1 103 ? -2.684 -22.859 -0.665 1 98.44 103 ASN A O 1
ATOM 829 N N . ALA A 1 104 ? -2.094 -24.625 -1.869 1 98.56 104 ALA A N 1
ATOM 830 C CA . ALA A 1 104 ? -2.693 -24.094 -3.09 1 98.56 104 ALA A CA 1
ATOM 831 C C . ALA A 1 104 ? -4.207 -23.953 -2.943 1 98.56 104 ALA A C 1
ATOM 833 O O . ALA A 1 104 ? -4.781 -22.922 -3.291 1 98.56 104 ALA A O 1
ATOM 834 N N . LYS A 1 105 ? -4.742 -25 -2.385 1 98.75 105 LYS A N 1
ATOM 835 C CA . LYS A 1 105 ? -6.195 -24.984 -2.223 1 98.75 105 LYS A CA 1
ATOM 836 C C . LYS A 1 105 ? -6.629 -23.906 -1.24 1 98.75 105 LYS A C 1
ATOM 838 O O . LYS A 1 105 ? -7.648 -23.234 -1.446 1 98.75 105 LYS A O 1
ATOM 843 N N . GLU A 1 106 ? -5.902 -23.766 -0.209 1 98.88 106 GLU A N 1
ATOM 844 C CA . GLU A 1 106 ? -6.203 -22.703 0.757 1 98.88 106 GLU A CA 1
ATOM 845 C C . GLU A 1 106 ? -6.074 -21.328 0.127 1 98.88 106 GLU A C 1
ATOM 847 O O . GLU A 1 106 ? -6.891 -20.438 0.386 1 98.88 106 GLU A O 1
ATOM 852 N N . ALA A 1 107 ? -5.082 -21.094 -0.647 1 98.88 107 ALA A N 1
ATOM 853 C CA . ALA A 1 107 ? -4.887 -19.812 -1.325 1 98.88 107 ALA A CA 1
ATOM 854 C C . ALA A 1 107 ? -6.027 -19.531 -2.301 1 98.88 107 ALA A C 1
ATOM 856 O O . ALA A 1 107 ? -6.5 -18.391 -2.4 1 98.88 107 ALA A O 1
ATOM 857 N N . ILE A 1 108 ? -6.453 -20.578 -2.982 1 98.81 108 ILE A N 1
ATOM 858 C CA . ILE A 1 108 ? -7.562 -20.438 -3.92 1 98.81 108 ILE A CA 1
ATOM 859 C C . ILE A 1 108 ? -8.828 -20.047 -3.164 1 98.81 108 ILE A C 1
ATOM 861 O O . ILE A 1 108 ? -9.555 -19.156 -3.594 1 98.81 108 ILE A O 1
ATOM 865 N N . ALA A 1 109 ? -9 -20.719 -2.066 1 98.69 109 ALA A N 1
ATOM 866 C CA . ALA A 1 109 ? -10.18 -20.391 -1.267 1 98.69 109 ALA A CA 1
ATOM 867 C C . ALA A 1 109 ? -10.148 -18.938 -0.809 1 98.69 109 ALA A C 1
ATOM 869 O O . ALA A 1 109 ? -11.172 -18.25 -0.861 1 98.69 109 ALA A O 1
ATOM 870 N N . ALA A 1 110 ? -9.07 -18.484 -0.361 1 98.62 110 ALA A N 1
ATOM 871 C CA . ALA A 1 110 ? -8.93 -17.094 0.063 1 98.62 110 ALA A CA 1
ATOM 872 C C . ALA A 1 110 ? -9.164 -16.141 -1.104 1 98.62 110 ALA A C 1
ATOM 874 O O . ALA A 1 110 ? -9.797 -15.086 -0.938 1 98.62 110 ALA A O 1
ATOM 875 N N . ALA A 1 111 ? -8.672 -16.469 -2.227 1 98.75 111 ALA A N 1
ATOM 876 C CA . ALA A 1 111 ? -8.844 -15.641 -3.416 1 98.75 111 ALA A CA 1
ATOM 877 C C . ALA A 1 111 ? -10.312 -15.539 -3.805 1 98.75 111 ALA A C 1
ATOM 879 O O . ALA A 1 111 ? -10.781 -14.469 -4.219 1 98.75 111 ALA A O 1
ATOM 880 N N . LEU A 1 112 ? -11.008 -16.641 -3.658 1 98.31 112 LEU A N 1
ATOM 881 C CA . LEU A 1 112 ? -12.422 -16.672 -4.02 1 98.31 112 LEU A CA 1
ATOM 882 C C . LEU A 1 112 ? -13.234 -15.742 -3.119 1 98.31 112 LEU A C 1
ATOM 884 O O . LEU A 1 112 ? -14.195 -15.117 -3.572 1 98.31 112 LEU A O 1
ATOM 888 N N . VAL A 1 113 ? -12.867 -15.664 -1.895 1 97.44 113 VAL A N 1
ATOM 889 C CA . VAL A 1 113 ? -13.539 -14.742 -0.982 1 97.44 113 VAL A CA 1
ATOM 890 C C . VAL A 1 113 ? -13.344 -13.305 -1.459 1 97.44 113 VAL A C 1
ATOM 892 O O . VAL A 1 113 ? -14.297 -12.523 -1.48 1 97.44 113 VAL A O 1
ATOM 895 N N . VAL A 1 114 ? -12.141 -12.992 -1.885 1 97 114 VAL A N 1
ATOM 896 C CA . VAL A 1 114 ? -11.805 -11.641 -2.32 1 97 114 VAL A CA 1
ATOM 897 C C . VAL A 1 114 ? -12.562 -11.312 -3.605 1 97 114 VAL A C 1
ATOM 899 O O . VAL A 1 114 ? -13.117 -10.219 -3.744 1 97 114 VAL A O 1
ATOM 902 N N . ILE A 1 115 ? -12.586 -12.25 -4.527 1 96.38 115 ILE A N 1
ATOM 903 C CA . ILE A 1 115 ? -13.188 -12.047 -5.84 1 96.38 115 ILE A CA 1
ATOM 904 C C . ILE A 1 115 ? -14.711 -11.945 -5.699 1 96.38 115 ILE A C 1
ATOM 906 O O . ILE A 1 115 ? -15.352 -11.172 -6.414 1 96.38 115 ILE A O 1
ATOM 910 N N . GLY A 1 116 ? -15.32 -12.805 -4.887 1 90.94 116 GLY A N 1
ATOM 911 C CA . GLY A 1 116 ? -16.766 -12.82 -4.695 1 90.94 116 GLY A CA 1
ATOM 912 C C . GLY A 1 116 ? -17.281 -11.625 -3.922 1 90.94 116 GLY A C 1
ATOM 913 O O . GLY A 1 116 ? -18.438 -11.219 -4.086 1 90.94 116 GLY A O 1
ATOM 914 N N . GLU A 1 117 ? -16.656 -11.172 -2.93 1 69.81 117 GLU A N 1
ATOM 915 C CA . GLU A 1 117 ? -17.078 -10.023 -2.137 1 69.81 117 GLU A CA 1
ATOM 916 C C . GLU A 1 117 ? -17.016 -8.734 -2.947 1 69.81 117 GLU A C 1
ATOM 918 O O . GLU A 1 117 ? -17.656 -7.742 -2.598 1 69.81 117 GLU A O 1
ATOM 923 N N . SER A 1 118 ? -16.328 -8.523 -3.971 1 56.97 118 SER A N 1
ATOM 924 C CA . SER A 1 118 ? -16.234 -7.227 -4.633 1 56.97 118 SER A CA 1
ATOM 925 C C . SER A 1 118 ? -17.531 -6.852 -5.324 1 56.97 118 SER A C 1
ATOM 927 O O . SER A 1 118 ? -17.609 -5.828 -6.008 1 56.97 118 SER A O 1
ATOM 929 N N . SER A 1 119 ? -18.516 -7.695 -5.387 1 41.28 119 SER A N 1
ATOM 930 C CA . SER A 1 119 ? -19.781 -7.215 -5.934 1 41.28 119 SER A CA 1
ATOM 931 C C . SER A 1 119 ? -20.484 -6.277 -4.961 1 41.28 119 SER A C 1
ATOM 933 O O . SER A 1 119 ? -20.359 -6.43 -3.742 1 41.28 119 SER A O 1
ATOM 935 N N . MET B 1 1 ? -17.656 16.922 20.453 1 57.09 1 MET B N 1
ATOM 936 C CA . MET B 1 1 ? -16.328 17.234 20.984 1 57.09 1 MET B CA 1
ATOM 937 C C . MET B 1 1 ? -15.781 18.516 20.359 1 57.09 1 MET B C 1
ATOM 939 O O . MET B 1 1 ? -16.141 18.859 19.234 1 57.09 1 MET B O 1
ATOM 943 N N . PRO B 1 2 ? -15.195 19.328 21.188 1 69.94 2 PRO B N 1
ATOM 944 C CA . PRO B 1 2 ? -14.656 20.547 20.578 1 69.94 2 PRO B CA 1
ATOM 945 C C . PRO B 1 2 ? -13.703 20.25 19.422 1 69.94 2 PRO B C 1
ATOM 947 O O . PRO B 1 2 ? -13.133 19.156 19.359 1 69.94 2 PRO B O 1
ATOM 950 N N . ARG B 1 3 ? -13.695 21.094 18.469 1 77.75 3 ARG B N 1
ATOM 951 C CA . ARG B 1 3 ? -12.805 20.953 17.328 1 77.75 3 ARG B CA 1
ATOM 952 C C . ARG B 1 3 ? -11.344 21.047 17.75 1 77.75 3 ARG B C 1
ATOM 954 O O . ARG B 1 3 ? -10.977 21.922 18.547 1 77.75 3 ARG B O 1
ATOM 961 N N . PRO B 1 4 ? -10.531 20.188 17.297 1 83.75 4 PRO B N 1
ATOM 962 C CA . PRO B 1 4 ? -9.109 20.281 17.641 1 83.75 4 PRO B CA 1
ATOM 963 C C . PRO B 1 4 ? -8.445 21.516 17.031 1 83.75 4 PRO B C 1
ATOM 965 O O . PRO B 1 4 ? -8.922 22.047 16.031 1 83.75 4 PRO B O 1
ATOM 968 N N . PRO B 1 5 ? -7.422 21.922 17.812 1 87.75 5 PRO B N 1
ATOM 969 C CA . PRO B 1 5 ? -6.648 22.984 17.172 1 87.75 5 PRO B CA 1
ATOM 970 C C . PRO B 1 5 ? -6.137 22.578 15.789 1 87.75 5 PRO B C 1
ATOM 972 O O . PRO B 1 5 ? -5.887 21.391 15.539 1 87.75 5 PRO B O 1
ATOM 975 N N . GLN B 1 6 ? -5.945 23.516 14.914 1 89.38 6 GLN B N 1
ATOM 976 C CA . GLN B 1 6 ? -5.539 23.266 13.539 1 89.38 6 GLN B CA 1
ATOM 977 C C . GLN B 1 6 ? -4.203 22.531 13.477 1 89.38 6 GLN B C 1
ATOM 979 O O . GLN B 1 6 ? -3.988 21.688 12.602 1 89.38 6 GLN B O 1
ATOM 984 N N . ILE B 1 7 ? -3.357 22.891 14.469 1 93.75 7 ILE B N 1
ATOM 985 C CA . ILE B 1 7 ? -2.025 22.281 14.445 1 93.75 7 ILE B CA 1
ATOM 986 C C . ILE B 1 7 ? -2.139 20.781 14.609 1 93.75 7 ILE B C 1
ATOM 988 O O . ILE B 1 7 ? -1.351 20.016 14.031 1 93.75 7 ILE B O 1
ATOM 992 N N . THR B 1 8 ? -3.113 20.359 15.344 1 93.56 8 THR B N 1
ATOM 993 C CA . THR B 1 8 ? -3.283 18.922 15.57 1 93.56 8 THR B CA 1
ATOM 994 C C . THR B 1 8 ? -3.682 18.219 14.273 1 93.56 8 THR B C 1
ATOM 996 O O . THR B 1 8 ? -3.186 17.125 13.984 1 93.56 8 THR B O 1
ATOM 999 N N . ILE B 1 9 ? -4.445 18.812 13.5 1 93.31 9 ILE B N 1
ATOM 1000 C CA . ILE B 1 9 ? -4.906 18.25 12.234 1 93.31 9 ILE B CA 1
ATOM 1001 C C . ILE B 1 9 ? -3.744 18.172 11.25 1 93.31 9 ILE B C 1
ATOM 1003 O O . ILE B 1 9 ? -3.529 17.125 10.617 1 93.31 9 ILE B O 1
ATOM 1007 N N . TYR B 1 10 ? -2.992 19.219 11.164 1 95.44 10 TYR B N 1
ATOM 1008 C CA . TYR B 1 10 ? -1.873 19.266 10.234 1 95.44 10 TYR B CA 1
ATOM 1009 C C . TYR B 1 10 ? -0.79 18.266 10.625 1 95.44 10 TYR B C 1
ATOM 1011 O O . TYR B 1 10 ? -0.222 17.594 9.758 1 95.44 10 TYR B O 1
ATOM 1019 N N . THR B 1 11 ? -0.587 18.234 11.906 1 97.5 11 THR B N 1
ATOM 1020 C CA . THR B 1 11 ? 0.429 17.328 12.406 1 97.5 11 THR B CA 1
ATOM 1021 C C . THR B 1 11 ? 0.032 15.875 12.125 1 97.5 11 THR B C 1
ATOM 1023 O O . THR B 1 11 ? 0.867 15.062 11.719 1 97.5 11 THR B O 1
ATOM 1026 N N . SER B 1 12 ? -1.174 15.547 12.344 1 96.44 12 SER B N 1
ATOM 1027 C CA . SER B 1 12 ? -1.651 14.195 12.07 1 96.44 12 SER B CA 1
ATOM 1028 C C . SER B 1 12 ? -1.494 13.836 10.594 1 96.44 12 SER B C 1
ATOM 1030 O O . SER B 1 12 ? -1.094 12.719 10.266 1 96.44 12 SER B O 1
ATOM 1032 N N . ALA B 1 13 ? -1.812 14.773 9.742 1 96.88 13 ALA B N 1
ATOM 1033 C CA . ALA B 1 13 ? -1.654 14.539 8.305 1 96.88 13 ALA B CA 1
ATOM 1034 C C . ALA B 1 13 ? -0.194 14.273 7.953 1 96.88 13 ALA B C 1
ATOM 1036 O O . ALA B 1 13 ? 0.105 13.359 7.184 1 96.88 13 ALA B O 1
ATOM 1037 N N . LEU B 1 14 ? 0.677 15.016 8.539 1 98.69 14 LEU B N 1
ATOM 1038 C CA . LEU B 1 14 ? 2.102 14.828 8.281 1 98.69 14 LEU B CA 1
ATOM 1039 C C . LEU B 1 14 ? 2.564 13.461 8.766 1 98.69 14 LEU B C 1
ATOM 1041 O O . LEU B 1 14 ? 3.271 12.75 8.047 1 98.69 14 LEU B O 1
ATOM 1045 N N . LYS B 1 15 ? 2.148 13.109 9.938 1 98.62 15 LYS B N 1
ATOM 1046 C CA . LYS B 1 15 ? 2.523 11.805 10.484 1 98.62 15 LYS B CA 1
ATOM 1047 C C . LYS B 1 15 ? 2.006 10.672 9.609 1 98.62 15 LYS B C 1
ATOM 1049 O O . LYS B 1 15 ? 2.715 9.688 9.375 1 98.62 15 LYS B O 1
ATOM 1054 N N . ARG B 1 16 ? 0.84 10.852 9.141 1 97.56 16 ARG B N 1
ATOM 1055 C CA . ARG B 1 16 ? 0.236 9.859 8.258 1 97.56 16 ARG B CA 1
ATOM 1056 C C . ARG B 1 16 ? 1.062 9.672 6.992 1 97.56 16 ARG B C 1
ATOM 1058 O O . ARG B 1 16 ? 1.351 8.539 6.594 1 97.56 16 ARG B O 1
ATOM 1065 N N . LEU B 1 17 ? 1.483 10.719 6.383 1 98.31 17 LEU B N 1
ATOM 1066 C CA . LEU B 1 17 ? 2.242 10.664 5.137 1 98.31 17 LEU B CA 1
ATOM 1067 C C . LEU B 1 17 ? 3.611 10.031 5.363 1 98.31 17 LEU B C 1
ATOM 1069 O O . LEU B 1 17 ? 4.09 9.266 4.523 1 98.31 17 LEU B O 1
ATOM 1073 N N . VAL B 1 18 ? 4.164 10.328 6.48 1 98.56 18 VAL B N 1
ATOM 1074 C CA . VAL B 1 18 ? 5.453 9.727 6.816 1 98.56 18 VAL B CA 1
ATOM 1075 C C . VAL B 1 18 ? 5.285 8.227 7.02 1 98.56 18 VAL B C 1
ATOM 1077 O O . VAL B 1 18 ? 6.102 7.434 6.539 1 98.56 18 VAL B O 1
ATOM 1080 N N . LYS B 1 19 ? 4.23 7.852 7.684 1 97.81 19 LYS B N 1
ATOM 1081 C CA . L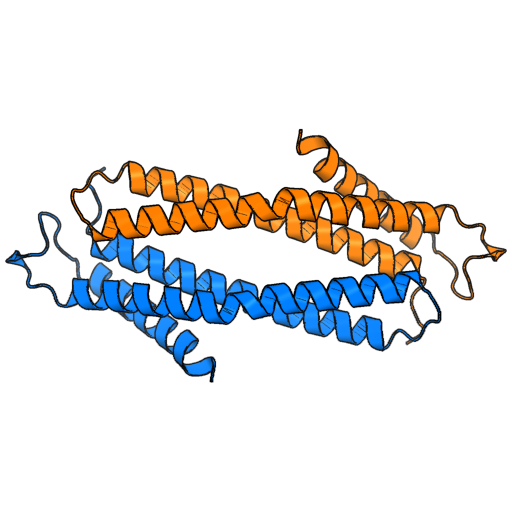YS B 1 19 ? 3.938 6.434 7.879 1 97.81 19 LYS B CA 1
ATOM 1082 C C . LYS B 1 19 ? 3.688 5.738 6.547 1 97.81 19 LYS B C 1
ATOM 1084 O O . LYS B 1 19 ? 4.129 4.602 6.34 1 97.81 19 LYS B O 1
ATOM 1089 N N . GLU B 1 20 ? 2.949 6.387 5.676 1 96.81 20 GLU B N 1
ATOM 1090 C CA . GLU B 1 20 ? 2.701 5.836 4.348 1 96.81 20 GLU B CA 1
ATOM 1091 C C . GLU B 1 20 ? 4.008 5.602 3.596 1 96.81 20 GLU B C 1
ATOM 1093 O O . GLU B 1 20 ? 4.199 4.543 2.99 1 96.81 20 GLU B O 1
ATOM 1098 N N . GLU B 1 21 ? 4.859 6.539 3.674 1 97.88 21 GLU B N 1
ATOM 1099 C CA . GLU B 1 21 ? 6.156 6.391 3.02 1 97.88 21 GLU B CA 1
ATOM 1100 C C . GLU B 1 21 ? 6.922 5.195 3.58 1 97.88 21 GLU B C 1
ATOM 1102 O O . GLU B 1 21 ? 7.477 4.398 2.822 1 97.88 21 GLU B O 1
ATOM 1107 N N . ALA B 1 22 ? 6.953 5.043 4.785 1 97.75 22 ALA B N 1
ATOM 1108 C CA . ALA B 1 22 ? 7.648 3.924 5.418 1 97.75 22 ALA B CA 1
ATOM 1109 C C . ALA B 1 22 ? 7.051 2.59 4.988 1 97.75 22 ALA B C 1
ATOM 1111 O O . ALA B 1 22 ? 7.777 1.617 4.766 1 97.75 22 ALA B O 1
ATOM 1112 N N . SER B 1 23 ? 5.766 2.584 4.902 1 96.5 23 SER B N 1
ATOM 1113 C CA . SER B 1 23 ? 5.082 1.372 4.461 1 96.5 23 SER B CA 1
ATOM 1114 C C . SER B 1 23 ? 5.48 1 3.039 1 96.5 23 SER B C 1
ATOM 1116 O O . SER B 1 23 ? 5.77 -0.164 2.754 1 96.5 23 SER B O 1
ATOM 1118 N N . TYR B 1 24 ? 5.543 1.983 2.17 1 96.44 24 TYR B N 1
ATOM 1119 C CA . TYR B 1 24 ? 5.906 1.718 0.782 1 96.44 24 TYR B CA 1
ATOM 1120 C C . TYR B 1 24 ? 7.375 1.328 0.667 1 96.44 24 TYR B C 1
ATOM 1122 O O . TYR B 1 24 ? 7.746 0.529 -0.196 1 96.44 24 TYR B O 1
ATOM 1130 N N . ARG B 1 25 ? 8.219 1.836 1.513 1 97.44 25 ARG B N 1
ATOM 1131 C CA . ARG B 1 25 ? 9.617 1.422 1.551 1 97.44 25 ARG B CA 1
ATOM 1132 C C . ARG B 1 25 ? 9.742 -0.049 1.935 1 97.44 25 ARG B C 1
ATOM 1134 O O . ARG B 1 25 ? 10.516 -0.79 1.329 1 97.44 25 ARG B O 1
ATOM 1141 N N . LYS B 1 26 ? 8.945 -0.433 2.904 1 97.12 26 LYS B N 1
ATOM 1142 C CA . LYS B 1 26 ? 8.922 -1.84 3.295 1 97.12 26 LYS B CA 1
ATOM 1143 C C . LYS B 1 26 ? 8.445 -2.723 2.145 1 97.12 26 LYS B C 1
ATOM 1145 O O . LYS B 1 26 ? 9.031 -3.777 1.882 1 97.12 26 LYS B O 1
ATOM 1150 N N . GLU B 1 27 ? 7.367 -2.273 1.497 1 96.44 27 GLU B N 1
ATOM 1151 C CA . GLU B 1 27 ? 6.871 -3.002 0.333 1 96.44 27 GLU B CA 1
ATOM 1152 C C . GLU B 1 27 ? 7.938 -3.096 -0.754 1 96.44 27 GLU B C 1
ATOM 1154 O O . GLU B 1 27 ? 8.148 -4.164 -1.332 1 96.44 27 GLU B O 1
ATOM 1159 N N . HIS B 1 28 ? 8.625 -2.033 -0.965 1 97.81 28 HIS B N 1
ATOM 1160 C CA . HIS B 1 28 ? 9.695 -1.967 -1.951 1 97.81 28 HIS B CA 1
ATOM 1161 C C . HIS B 1 28 ? 10.789 -2.988 -1.647 1 97.81 28 HIS B C 1
ATOM 1163 O O . HIS B 1 28 ? 11.195 -3.746 -2.529 1 97.81 28 HIS B O 1
ATOM 1169 N N . LYS B 1 29 ? 11.164 -3.084 -0.47 1 98.19 29 LYS B N 1
ATOM 1170 C CA . LYS B 1 29 ? 12.195 -4.031 -0.058 1 98.19 29 LYS B CA 1
ATOM 1171 C C . LYS B 1 29 ? 11.727 -5.473 -0.247 1 98.19 29 LYS B C 1
ATOM 1173 O O . LYS B 1 29 ? 12.469 -6.309 -0.76 1 98.19 29 LYS B O 1
ATOM 1178 N N . SER B 1 30 ? 10.555 -5.703 0.128 1 97.19 30 SER B N 1
ATOM 1179 C CA . SER B 1 30 ? 9.992 -7.043 -0.008 1 97.19 30 SER B CA 1
ATOM 1180 C C . SER B 1 30 ? 9.906 -7.461 -1.472 1 97.19 30 SER B C 1
ATOM 1182 O O . SER B 1 30 ? 10.172 -8.617 -1.807 1 97.19 30 SER B O 1
ATOM 1184 N N . GLN B 1 31 ? 9.539 -6.535 -2.34 1 97.25 31 GLN B N 1
ATOM 1185 C CA . GLN B 1 31 ? 9.445 -6.805 -3.77 1 97.25 31 GLN B CA 1
ATOM 1186 C C . GLN B 1 31 ? 10.82 -7.105 -4.359 1 97.25 31 GLN B C 1
ATOM 1188 O O . GLN B 1 31 ? 10.969 -8.031 -5.164 1 97.25 31 GLN B O 1
ATOM 1193 N N . LEU B 1 32 ? 11.781 -6.359 -3.865 1 98.06 32 LEU B N 1
ATOM 1194 C CA . LEU B 1 32 ? 13.141 -6.605 -4.328 1 98.06 32 LEU B CA 1
ATOM 1195 C C . LEU B 1 32 ? 13.609 -8 -3.932 1 98.06 32 LEU B C 1
ATOM 1197 O O . LEU B 1 32 ? 14.219 -8.711 -4.734 1 98.06 32 LEU B O 1
ATOM 1201 N N . GLU B 1 33 ? 13.281 -8.398 -2.77 1 96.56 33 GLU B N 1
ATOM 1202 C CA . GLU B 1 33 ? 13.656 -9.727 -2.291 1 96.56 33 GLU B CA 1
ATOM 1203 C C . GLU B 1 33 ? 12.953 -10.82 -3.088 1 96.56 33 GLU B C 1
ATOM 1205 O O . GLU B 1 33 ? 13.562 -11.836 -3.432 1 96.56 33 GLU B O 1
ATOM 1210 N N . ARG B 1 34 ? 11.742 -10.609 -3.439 1 93.81 34 ARG B N 1
ATOM 1211 C CA . ARG B 1 34 ? 10.977 -11.586 -4.203 1 93.81 34 ARG B CA 1
ATOM 1212 C C . ARG B 1 34 ? 11.508 -11.695 -5.629 1 93.81 34 ARG B C 1
ATOM 1214 O O . ARG B 1 34 ? 11.617 -12.805 -6.168 1 93.81 34 ARG B O 1
ATOM 1221 N N . ILE B 1 35 ? 11.789 -10.602 -6.184 1 95.62 35 ILE B N 1
ATOM 1222 C CA . ILE B 1 35 ? 12.328 -10.578 -7.539 1 95.62 35 ILE B CA 1
ATOM 1223 C C . ILE B 1 35 ? 13.664 -11.328 -7.57 1 95.62 35 ILE B C 1
ATOM 1225 O O . ILE B 1 35 ? 13.906 -12.133 -8.469 1 95.62 35 ILE B O 1
ATOM 1229 N N . ALA B 1 36 ? 14.5 -11.094 -6.539 1 94.19 36 ALA B N 1
ATOM 1230 C CA . ALA B 1 36 ? 15.789 -11.781 -6.461 1 94.19 36 ALA B CA 1
ATOM 1231 C C . ALA B 1 36 ? 15.594 -13.297 -6.379 1 94.19 36 ALA B C 1
ATOM 1233 O O . ALA B 1 36 ? 16.297 -14.055 -7.047 1 94.19 36 ALA B O 1
ATOM 1234 N N . LYS B 1 37 ? 14.602 -13.719 -5.66 1 89.5 37 LYS B N 1
ATOM 1235 C CA . LYS B 1 37 ? 14.32 -15.141 -5.512 1 89.5 37 LYS B CA 1
ATOM 1236 C C . LYS B 1 37 ? 13.805 -15.742 -6.816 1 89.5 37 LYS B C 1
ATOM 1238 O O . LYS B 1 37 ? 14.195 -16.844 -7.199 1 89.5 37 LYS B O 1
ATOM 1243 N N . LEU B 1 38 ? 12.945 -15.016 -7.504 1 90.19 38 LEU B N 1
ATOM 1244 C CA . LEU B 1 38 ? 12.398 -15.484 -8.773 1 90.19 38 LEU B CA 1
ATOM 1245 C C . LEU B 1 38 ? 13.492 -15.57 -9.836 1 90.19 38 LEU B C 1
ATOM 1247 O O . LEU B 1 38 ? 13.531 -16.516 -10.617 1 90.19 38 LEU B O 1
ATOM 1251 N N . GLU B 1 39 ? 14.383 -14.594 -9.805 1 90.44 39 GLU B N 1
ATOM 1252 C CA . GLU B 1 39 ? 15.477 -14.578 -10.766 1 90.44 39 GLU B CA 1
ATOM 1253 C C . GLU B 1 39 ? 16.438 -15.742 -10.523 1 90.44 39 GLU B C 1
ATOM 1255 O O . GLU B 1 39 ? 16.984 -16.297 -11.477 1 90.44 39 GLU B O 1
ATOM 1260 N N . ALA B 1 40 ? 16.578 -16.141 -9.297 1 85.62 40 ALA B N 1
ATOM 1261 C CA . ALA B 1 40 ? 17.5 -17.219 -8.93 1 85.62 40 ALA B CA 1
ATOM 1262 C C . ALA B 1 40 ? 16.906 -18.578 -9.258 1 85.62 40 ALA B C 1
ATOM 1264 O O . ALA B 1 40 ? 17.641 -19.562 -9.406 1 85.62 40 ALA B O 1
ATOM 1265 N N . SER B 1 41 ? 15.555 -18.641 -9.164 1 76.88 41 SER B N 1
ATOM 1266 C CA . SER B 1 41 ? 14.906 -19.922 -9.406 1 76.88 41 SER B CA 1
ATOM 1267 C C . SER B 1 41 ? 14.867 -20.25 -10.891 1 76.88 41 SER B C 1
ATOM 1269 O O . SER B 1 41 ? 14.375 -21.312 -11.289 1 76.88 41 SER B O 1
ATOM 1271 N N . GLN B 1 42 ? 15.984 -20.188 -11.648 1 64.19 42 GLN B N 1
ATOM 1272 C CA . GLN B 1 42 ? 16.266 -20.562 -13.031 1 64.19 42 GLN B CA 1
ATOM 1273 C C . GLN B 1 42 ? 15.266 -21.594 -13.547 1 64.19 42 GLN B C 1
ATOM 1275 O O . GLN B 1 42 ? 14.961 -22.562 -12.859 1 64.19 42 GLN B O 1
ATOM 1280 N N . GLY B 1 43 ? 14.148 -21.25 -14.172 1 63.25 43 GLY B N 1
ATOM 1281 C CA . GLY B 1 43 ? 13.43 -22.281 -14.906 1 63.25 43 GLY B CA 1
ATOM 1282 C C . GLY B 1 43 ? 12.828 -21.781 -16.203 1 63.25 43 GLY B C 1
ATOM 1283 O O . GLY B 1 43 ? 12.812 -20.578 -16.469 1 63.25 43 GLY B O 1
ATOM 1284 N N . ASP B 1 44 ? 12.828 -22.609 -17.203 1 65.44 44 ASP B N 1
ATOM 1285 C CA . ASP B 1 44 ? 12.289 -22.344 -18.531 1 65.44 44 ASP B CA 1
ATOM 1286 C C . ASP B 1 44 ? 10.758 -22.297 -18.5 1 65.44 44 ASP B C 1
ATOM 1288 O O . ASP B 1 44 ? 10.094 -22.625 -19.484 1 65.44 44 ASP B O 1
ATOM 1292 N N . ASP B 1 45 ? 10.219 -21.906 -17.344 1 78.31 45 ASP B N 1
ATOM 1293 C CA . ASP B 1 45 ? 8.766 -21.906 -17.219 1 78.31 45 ASP B CA 1
ATOM 1294 C C . ASP B 1 45 ? 8.188 -20.531 -17.594 1 78.31 45 ASP B C 1
ATOM 1296 O O . ASP B 1 45 ? 8.547 -19.516 -16.984 1 78.31 45 ASP B O 1
ATOM 1300 N N . GLU B 1 46 ? 7.406 -20.547 -18.625 1 83.69 46 GLU B N 1
ATOM 1301 C CA . GLU B 1 46 ? 6.777 -19.344 -19.141 1 83.69 46 GLU B CA 1
ATOM 1302 C C . GLU B 1 46 ? 5.953 -18.625 -18.078 1 83.69 46 GLU B C 1
ATOM 1304 O O . GLU B 1 46 ? 5.914 -17.406 -18.016 1 83.69 46 GLU B O 1
ATOM 1309 N N . ASN B 1 47 ? 5.328 -19.359 -17.203 1 85.44 47 ASN B N 1
ATOM 1310 C CA . ASN B 1 47 ? 4.516 -18.766 -16.141 1 85.44 47 ASN B CA 1
ATOM 1311 C C . ASN B 1 47 ? 5.383 -18.078 -15.094 1 85.44 47 ASN B C 1
ATOM 1313 O O . ASN B 1 47 ? 5.016 -17.031 -14.562 1 85.44 47 ASN B O 1
ATOM 1317 N N . ALA B 1 48 ? 6.52 -18.609 -14.867 1 83.56 48 ALA B N 1
ATOM 1318 C CA . ALA B 1 48 ? 7.445 -17.984 -13.93 1 83.56 48 ALA B CA 1
ATOM 1319 C C . ALA B 1 48 ? 7.961 -16.656 -14.461 1 83.56 48 ALA B C 1
ATOM 1321 O O . ALA B 1 48 ? 8.109 -15.695 -13.703 1 83.56 48 ALA B O 1
ATOM 1322 N N . GLU B 1 49 ? 8.156 -16.703 -15.711 1 89.69 49 GLU B N 1
ATOM 1323 C CA . GLU B 1 49 ? 8.57 -15.453 -16.344 1 89.69 49 GLU B CA 1
ATOM 1324 C C . GLU B 1 49 ? 7.469 -14.398 -16.281 1 89.69 49 GLU B C 1
ATOM 1326 O O . GLU B 1 49 ? 7.746 -13.211 -16.078 1 89.69 49 GLU B O 1
ATOM 1331 N N . TYR B 1 50 ? 6.332 -14.836 -16.516 1 92.75 50 TYR B N 1
ATOM 1332 C CA . TYR B 1 50 ? 5.188 -13.938 -16.406 1 92.75 50 TYR B CA 1
ATOM 1333 C C . TYR B 1 50 ? 5.078 -13.367 -14.992 1 92.75 50 TYR B C 1
ATOM 1335 O O . TYR B 1 50 ? 4.895 -12.164 -14.82 1 92.75 50 TYR B O 1
ATOM 1343 N N . ILE B 1 51 ? 5.242 -14.18 -13.945 1 92.75 51 ILE B N 1
ATOM 1344 C CA . ILE B 1 51 ? 5.168 -13.75 -12.555 1 92.75 51 ILE B CA 1
ATOM 1345 C C . ILE B 1 51 ? 6.281 -12.75 -12.266 1 92.75 51 ILE B C 1
ATOM 1347 O O . ILE B 1 51 ? 6.051 -11.727 -11.617 1 92.75 51 ILE B O 1
ATOM 1351 N N . LEU B 1 52 ? 7.445 -13.078 -12.75 1 93.94 52 LEU B N 1
ATOM 1352 C CA . LEU B 1 52 ? 8.578 -12.172 -12.562 1 93.94 52 LEU B CA 1
ATOM 1353 C C . LEU B 1 52 ? 8.289 -10.805 -13.18 1 93.94 52 LEU B C 1
ATOM 1355 O O . LEU B 1 52 ? 8.57 -9.773 -12.57 1 93.94 52 LEU B O 1
ATOM 1359 N N . ARG B 1 53 ? 7.703 -10.789 -14.344 1 94.81 53 ARG B N 1
ATOM 1360 C CA . ARG B 1 53 ? 7.344 -9.531 -15 1 94.81 53 ARG B CA 1
ATOM 1361 C C . ARG B 1 53 ? 6.301 -8.766 -14.188 1 94.81 53 ARG B C 1
ATOM 1363 O O . ARG B 1 53 ? 6.387 -7.547 -14.047 1 94.81 53 ARG B O 1
ATOM 1370 N N . GLN B 1 54 ? 5.367 -9.5 -13.641 1 94.38 54 GLN B N 1
ATOM 1371 C CA . GLN B 1 54 ? 4.352 -8.875 -12.805 1 94.38 54 GLN B CA 1
ATOM 1372 C C . GLN B 1 54 ? 4.969 -8.258 -11.555 1 94.38 54 GLN B C 1
ATOM 1374 O O . GLN B 1 54 ? 4.59 -7.156 -11.148 1 94.38 54 GLN B O 1
ATOM 1379 N N . GLU B 1 55 ? 5.984 -8.922 -11.016 1 95.56 55 GLU B N 1
ATOM 1380 C CA . GLU B 1 55 ? 6.66 -8.398 -9.836 1 95.56 55 GLU B CA 1
ATOM 1381 C C . GLU B 1 55 ? 7.457 -7.141 -10.164 1 95.56 55 GLU B C 1
ATOM 1383 O O . GLU B 1 55 ? 7.465 -6.184 -9.391 1 95.56 55 GLU B O 1
ATOM 1388 N N . ARG B 1 56 ? 8.055 -7.145 -11.258 1 97.31 56 ARG B N 1
ATOM 1389 C CA . ARG B 1 56 ? 8.812 -5.973 -11.68 1 97.31 56 ARG B CA 1
ATOM 1390 C C . ARG B 1 56 ? 7.895 -4.785 -11.938 1 97.31 56 ARG B C 1
ATOM 1392 O O . ARG B 1 56 ? 8.227 -3.65 -11.586 1 97.31 56 ARG B O 1
ATOM 1399 N N . LYS B 1 57 ? 6.762 -5.082 -12.516 1 96.44 57 LYS B N 1
ATOM 1400 C CA . LYS B 1 57 ? 5.773 -4.027 -12.703 1 96.44 57 LYS B CA 1
ATOM 1401 C C . LYS B 1 57 ? 5.281 -3.479 -11.367 1 96.44 57 LYS B C 1
ATOM 1403 O O . LYS B 1 57 ? 5.152 -2.266 -11.195 1 96.44 57 LYS B O 1
ATOM 1408 N N . ALA B 1 58 ? 5.078 -4.379 -10.43 1 95.5 58 ALA B N 1
ATOM 1409 C CA . ALA B 1 58 ? 4.652 -3.967 -9.102 1 95.5 58 ALA B CA 1
ATOM 1410 C C . ALA B 1 58 ? 5.711 -3.094 -8.43 1 95.5 58 ALA B C 1
ATOM 1412 O O . ALA B 1 58 ? 5.383 -2.109 -7.766 1 95.5 58 ALA B O 1
ATOM 1413 N N . LEU B 1 59 ? 6.965 -3.424 -8.625 1 97.69 59 LEU B N 1
ATOM 1414 C CA . LEU B 1 59 ? 8.078 -2.645 -8.086 1 97.69 59 LEU B CA 1
ATOM 1415 C C . LEU B 1 59 ? 8.109 -1.251 -8.703 1 97.69 59 LEU B C 1
ATOM 1417 O O . LEU B 1 59 ? 8.281 -0.257 -7.996 1 97.69 59 LEU B O 1
ATOM 1421 N N . GLU B 1 60 ? 7.887 -1.166 -9.977 1 97.69 60 GLU B N 1
ATOM 1422 C CA . GLU B 1 60 ? 7.859 0.118 -10.672 1 97.69 60 GLU B CA 1
ATOM 1423 C C . GLU B 1 60 ? 6.727 1.001 -10.156 1 97.69 60 GLU B C 1
ATOM 1425 O O . GLU B 1 60 ? 6.91 2.201 -9.953 1 97.69 60 GLU B O 1
ATOM 1430 N N . GLU B 1 61 ? 5.582 0.389 -9.953 1 94.75 61 GLU B N 1
ATOM 1431 C CA . GLU B 1 61 ? 4.434 1.104 -9.406 1 94.75 61 GLU B CA 1
ATOM 1432 C C . GLU B 1 61 ? 4.734 1.635 -8.008 1 94.75 61 GLU B C 1
ATOM 1434 O O . GLU B 1 61 ? 4.363 2.764 -7.676 1 94.75 61 GLU B O 1
ATOM 1439 N N . THR B 1 62 ? 5.398 0.832 -7.18 1 95.62 62 THR B N 1
ATOM 1440 C CA . THR B 1 62 ? 5.781 1.259 -5.84 1 95.62 62 THR B CA 1
ATOM 1441 C C . THR B 1 62 ? 6.793 2.396 -5.902 1 95.62 62 THR B C 1
ATOM 1443 O O . THR B 1 62 ? 6.66 3.395 -5.191 1 95.62 62 THR B O 1
ATOM 1446 N N . GLU B 1 63 ? 7.77 2.332 -6.832 1 97.38 63 GLU B N 1
ATOM 1447 C CA . GLU B 1 63 ? 8.82 3.34 -6.965 1 97.38 63 GLU B CA 1
ATOM 1448 C C . GLU B 1 63 ? 8.242 4.672 -7.441 1 97.38 63 GLU B C 1
ATOM 1450 O O . GLU B 1 63 ? 8.734 5.738 -7.059 1 97.38 63 GLU B O 1
ATOM 1455 N N . ALA B 1 64 ? 7.219 4.664 -8.164 1 96.38 64 ALA B N 1
ATOM 1456 C CA . ALA B 1 64 ? 6.613 5.867 -8.727 1 96.38 64 ALA B CA 1
ATOM 1457 C C . ALA B 1 64 ? 5.898 6.676 -7.648 1 96.38 64 ALA B C 1
ATOM 1459 O O . ALA B 1 64 ? 5.543 7.836 -7.867 1 96.38 64 ALA B O 1
ATOM 1460 N N . ILE B 1 65 ? 5.656 6.059 -6.445 1 95.75 65 ILE B N 1
ATOM 1461 C CA . ILE B 1 65 ? 4.906 6.707 -5.375 1 95.75 65 ILE B CA 1
ATOM 1462 C C . ILE B 1 65 ? 5.836 7.609 -4.566 1 95.75 65 ILE B C 1
ATOM 1464 O O . ILE B 1 65 ? 5.387 8.562 -3.932 1 95.75 65 ILE B O 1
ATOM 1468 N N . PHE B 1 66 ? 7.098 7.34 -4.633 1 97 66 PHE B N 1
ATOM 1469 C CA . PHE B 1 66 ? 8.031 7.973 -3.707 1 97 66 PHE B CA 1
ATOM 1470 C C . PHE B 1 66 ? 8.188 9.453 -4.027 1 97 66 PHE B C 1
ATOM 1472 O O . PHE B 1 66 ? 8.094 10.305 -3.135 1 97 66 PHE B O 1
ATOM 1479 N N . PRO B 1 67 ? 8.383 9.812 -5.305 1 97.44 67 PRO B N 1
ATOM 1480 C CA . PRO B 1 67 ? 8.477 11.25 -5.582 1 97.44 67 PRO B CA 1
ATOM 1481 C C . PRO B 1 67 ? 7.211 12.016 -5.203 1 97.44 67 PRO B C 1
ATOM 1483 O O . PRO B 1 67 ? 7.289 13.125 -4.672 1 97.44 67 PRO B O 1
ATOM 1486 N N . GLN B 1 68 ? 6.094 11.422 -5.438 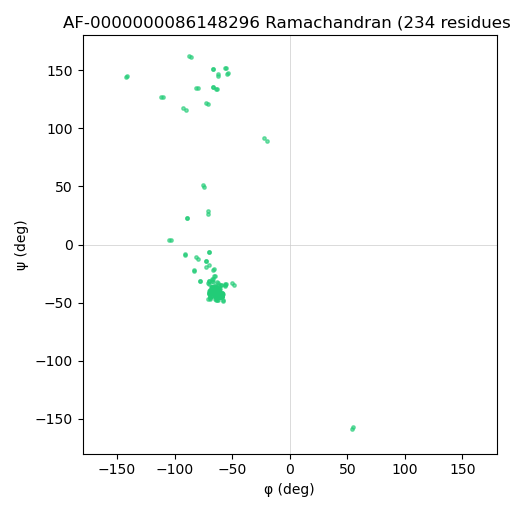1 95.81 68 GLN B N 1
ATOM 1487 C CA . GLN B 1 68 ? 4.824 12.07 -5.105 1 95.81 68 GLN B CA 1
ATOM 1488 C C . GLN B 1 68 ? 4.66 12.211 -3.594 1 95.81 68 GLN B C 1
ATOM 1490 O O . GLN B 1 68 ? 4.234 13.258 -3.107 1 95.81 68 GLN B O 1
ATOM 1495 N N . LEU B 1 69 ? 5.027 11.188 -2.844 1 97.12 69 LEU B N 1
ATOM 1496 C CA . LEU B 1 69 ? 4.922 11.227 -1.39 1 97.12 69 LEU B CA 1
ATOM 1497 C C . LEU B 1 69 ? 5.898 12.242 -0.802 1 97.12 69 LEU B C 1
ATOM 1499 O O . LEU B 1 69 ? 5.578 12.93 0.172 1 97.12 69 LEU B O 1
ATOM 1503 N N . LYS B 1 70 ? 7.016 12.289 -1.438 1 97.5 70 LYS B 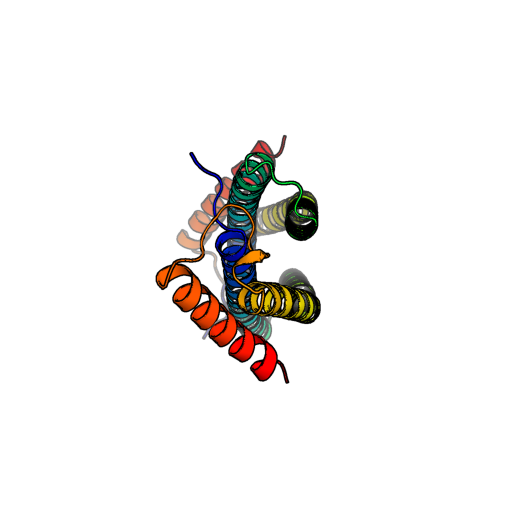N 1
ATOM 1504 C CA . LYS B 1 70 ? 7.992 13.266 -0.968 1 97.5 70 LYS B CA 1
ATOM 1505 C C . LYS B 1 70 ? 7.453 14.688 -1.101 1 97.5 70 LYS B C 1
ATOM 1507 O O . LYS B 1 70 ? 7.609 15.508 -0.191 1 97.5 70 LYS B O 1
ATOM 1512 N N . LEU B 1 71 ? 6.852 14.953 -2.197 1 97.81 71 LEU B N 1
ATOM 1513 C CA . LEU B 1 71 ? 6.258 16.266 -2.414 1 97.81 71 LEU B CA 1
ATOM 1514 C C . LEU B 1 71 ? 5.168 16.547 -1.389 1 97.81 71 LEU B C 1
ATOM 1516 O O . LEU B 1 71 ? 5.148 17.609 -0.771 1 97.81 71 LEU B O 1
ATOM 1520 N N . LYS B 1 72 ? 4.277 15.555 -1.122 1 97.56 72 LYS B N 1
ATOM 1521 C CA . LYS B 1 72 ? 3.184 15.711 -0.169 1 97.56 72 LYS B CA 1
ATOM 1522 C C . LYS B 1 72 ? 3.713 15.914 1.248 1 97.56 72 LYS B C 1
ATOM 1524 O O . LYS B 1 72 ? 3.17 16.719 2.01 1 97.56 72 LYS B O 1
ATOM 1529 N N . ILE B 1 73 ? 4.746 15.203 1.55 1 98.56 73 ILE B N 1
ATOM 1530 C CA . ILE B 1 73 ? 5.344 15.305 2.877 1 98.56 73 ILE B CA 1
ATOM 1531 C C . ILE B 1 73 ? 5.973 16.688 3.053 1 98.56 73 ILE B C 1
ATOM 1533 O O . ILE B 1 73 ? 5.836 17.312 4.113 1 98.56 73 ILE B O 1
ATOM 1537 N N . THR B 1 74 ? 6.566 17.156 1.989 1 98.62 74 THR B N 1
ATOM 1538 C CA . THR B 1 74 ? 7.176 18.484 2.037 1 98.62 74 THR B CA 1
ATOM 1539 C C . THR B 1 74 ? 6.113 19.562 2.246 1 98.62 74 THR B C 1
ATOM 1541 O O . THR B 1 74 ? 6.262 20.422 3.113 1 98.62 74 THR B O 1
ATOM 1544 N N . GLU B 1 75 ? 5.051 19.516 1.517 1 98.06 75 GLU B N 1
ATOM 1545 C CA . GLU B 1 75 ? 3.969 20.484 1.646 1 98.06 75 GLU B CA 1
ATOM 1546 C C . GLU B 1 75 ? 3.326 20.422 3.027 1 98.06 75 GLU B C 1
ATOM 1548 O O . GLU B 1 75 ? 3.014 21.453 3.625 1 98.06 75 GLU B O 1
ATOM 1553 N N . ALA B 1 76 ? 3.121 19.203 3.518 1 98.19 76 ALA B N 1
ATOM 1554 C CA . ALA B 1 76 ? 2.523 19.016 4.84 1 98.19 76 ALA B CA 1
ATOM 1555 C C . ALA B 1 76 ? 3.441 19.547 5.934 1 98.19 76 ALA B C 1
ATOM 1557 O O . ALA B 1 76 ? 2.98 20.172 6.887 1 98.19 76 ALA B O 1
ATOM 1558 N N . LYS B 1 77 ? 4.668 19.266 5.754 1 98.75 77 LYS B N 1
ATOM 1559 C CA . LYS B 1 77 ? 5.652 19.797 6.691 1 98.75 77 LYS B CA 1
ATOM 1560 C C . LYS B 1 77 ? 5.594 21.312 6.75 1 98.75 77 LYS B C 1
ATOM 1562 O O . LYS B 1 77 ? 5.559 21.906 7.832 1 98.75 77 LYS B O 1
ATOM 1567 N N . GLU B 1 78 ? 5.578 21.938 5.57 1 98.38 78 GLU B N 1
ATOM 1568 C CA . GLU B 1 78 ? 5.535 23.391 5.488 1 98.38 78 GLU B CA 1
ATOM 1569 C C . GLU B 1 78 ? 4.266 23.953 6.121 1 98.38 78 GLU B C 1
ATOM 1571 O O . GLU B 1 78 ? 4.289 25.016 6.75 1 98.38 78 GLU B O 1
ATOM 1576 N N . THR B 1 79 ? 3.17 23.234 5.988 1 97.06 79 THR B N 1
ATOM 1577 C CA . THR B 1 79 ? 1.906 23.625 6.605 1 97.06 79 THR B CA 1
ATOM 1578 C C . THR B 1 79 ? 2.018 23.609 8.125 1 97.06 79 THR B C 1
ATOM 1580 O O . THR B 1 79 ? 1.562 24.531 8.805 1 97.06 79 THR B O 1
ATOM 1583 N N . VAL B 1 80 ? 2.596 22.562 8.664 1 97.75 80 VAL B N 1
ATOM 1584 C CA . VAL B 1 80 ? 2.791 22.453 10.102 1 97.75 80 VAL B CA 1
ATOM 1585 C C . VAL B 1 80 ? 3.705 23.578 10.594 1 97.75 80 VAL B C 1
ATOM 1587 O O . VAL B 1 80 ? 3.428 24.219 11.609 1 97.75 80 VAL B O 1
ATOM 1590 N N . GLU B 1 81 ? 4.75 23.859 9.828 1 98.38 81 GLU B N 1
ATOM 1591 C CA . GLU B 1 81 ? 5.695 24.922 10.188 1 98.38 81 GLU B CA 1
ATOM 1592 C C . GLU B 1 81 ? 5.02 26.281 10.188 1 98.38 81 GLU B C 1
ATOM 1594 O O . GLU B 1 81 ? 5.25 27.094 11.086 1 98.38 81 GLU B O 1
ATOM 1599 N N . ALA B 1 82 ? 4.203 26.531 9.242 1 96.12 82 ALA B N 1
ATOM 1600 C CA . ALA B 1 82 ? 3.486 27.797 9.148 1 96.12 82 ALA B CA 1
ATOM 1601 C C . ALA B 1 82 ? 2.52 27.969 10.32 1 96.12 82 ALA B C 1
ATOM 1603 O O . ALA B 1 82 ? 2.385 29.062 10.867 1 96.12 82 ALA B O 1
ATOM 1604 N N . GLU B 1 83 ? 1.892 26.844 10.672 1 94.38 83 GLU B N 1
ATOM 1605 C CA . GLU B 1 83 ? 0.959 26.906 11.797 1 94.38 83 GLU B CA 1
ATOM 1606 C C . GLU B 1 83 ? 1.69 27.188 13.109 1 94.38 83 GLU B C 1
ATOM 1608 O O . GLU B 1 83 ? 1.223 27.969 13.93 1 94.38 83 GLU B O 1
ATOM 1613 N N . LEU B 1 84 ? 2.822 26.625 13.289 1 96 84 LEU B N 1
ATOM 1614 C CA . LEU B 1 84 ? 3.629 26.828 14.492 1 96 84 LEU B CA 1
ATOM 1615 C C . LEU B 1 84 ? 4.109 28.266 14.594 1 96 84 LEU B C 1
ATOM 1617 O O . LEU B 1 84 ? 4.277 28.797 15.695 1 96 84 LEU B O 1
ATOM 1621 N N . ALA B 1 85 ? 4.234 28.906 13.484 1 95.12 85 ALA B N 1
ATOM 1622 C CA . ALA B 1 85 ? 4.824 30.234 13.438 1 95.12 85 ALA B CA 1
ATOM 1623 C C . ALA B 1 85 ? 3.752 31.312 13.586 1 95.12 85 ALA B C 1
ATOM 1625 O O . ALA B 1 85 ? 4.066 32.5 13.766 1 95.12 85 ALA B O 1
ATOM 1626 N N . LYS B 1 86 ? 2.51 30.906 13.547 1 91.31 86 LYS B N 1
ATOM 1627 C CA . LYS B 1 86 ? 1.437 31.891 13.68 1 91.31 86 LYS B CA 1
ATOM 1628 C C . LYS B 1 86 ? 1.432 32.5 15.078 1 91.31 86 LYS B C 1
ATOM 1630 O O . LYS B 1 86 ? 1.552 31.797 16.078 1 91.31 86 LYS B O 1
ATOM 1635 N N . PRO B 1 87 ? 1.281 33.812 15.102 1 88.19 87 PRO B N 1
ATOM 1636 C CA . PRO B 1 87 ? 1.114 34.469 16.406 1 88.19 87 PRO B CA 1
ATOM 1637 C C . PRO B 1 87 ? -0.147 34 17.141 1 88.19 87 PRO B C 1
ATOM 1639 O O . PRO B 1 87 ? -1.127 33.594 16.5 1 88.19 87 PRO B O 1
ATOM 1642 N N . ALA B 1 88 ? -0.127 33.906 18.406 1 80.19 88 ALA B N 1
ATOM 1643 C CA . ALA B 1 88 ? -1.217 33.406 19.234 1 80.19 88 ALA B CA 1
ATOM 1644 C C . ALA B 1 88 ? -2.541 34.062 18.859 1 80.19 88 ALA B C 1
ATOM 1646 O O . ALA B 1 88 ? -3.582 33.406 18.828 1 80.19 88 ALA B O 1
ATOM 1647 N N . GLN B 1 89 ? -2.568 35.344 18.469 1 80.12 89 GLN B N 1
ATOM 1648 C CA . GLN B 1 89 ? -3.783 36.094 18.156 1 80.12 89 GLN B CA 1
ATOM 1649 C C . GLN B 1 89 ? -4.418 35.594 16.859 1 80.12 89 GLN B C 1
ATOM 1651 O O . GLN B 1 89 ? -5.609 35.812 16.625 1 80.12 89 GLN B O 1
ATOM 1656 N N . ASN B 1 90 ? -3.633 34.875 16.062 1 76.88 90 ASN B N 1
ATOM 1657 C CA . ASN B 1 90 ? -4.098 34.438 14.75 1 76.88 90 ASN B CA 1
ATOM 1658 C C . ASN B 1 90 ? -4.438 32.938 14.758 1 76.88 90 ASN B C 1
ATOM 1660 O O . ASN B 1 90 ? -4.633 32.344 13.703 1 76.88 90 ASN B O 1
ATOM 1664 N N . ARG B 1 91 ? -4.355 32.25 15.961 1 73.12 91 ARG B N 1
ATOM 1665 C CA . ARG B 1 91 ? -4.551 30.812 16.016 1 73.12 91 ARG B CA 1
ATOM 1666 C C . ARG B 1 91 ? -6.023 30.469 16.234 1 73.12 91 ARG B C 1
ATOM 1668 O O . ARG B 1 91 ? -6.387 29.297 16.312 1 73.12 91 ARG B O 1
ATOM 1675 N N . GLY B 1 92 ? -6.789 31.328 15.898 1 67.5 92 GLY B N 1
ATOM 1676 C CA . GLY B 1 92 ? -8.203 31.078 16.125 1 67.5 92 GLY B CA 1
ATOM 1677 C C . GLY B 1 92 ? -8.523 30.734 17.562 1 67.5 92 GLY B C 1
ATOM 1678 O O . GLY B 1 92 ? -7.754 31.047 18.469 1 67.5 92 GLY B O 1
ATOM 1679 N N . ASP B 1 93 ? -9.711 30.016 17.781 1 63.91 93 ASP B N 1
ATOM 1680 C CA . ASP B 1 93 ? -10.297 29.875 19.109 1 63.91 93 ASP B CA 1
ATOM 1681 C C . ASP B 1 93 ? -9.609 28.766 19.906 1 63.91 93 ASP B C 1
ATOM 1683 O O . ASP B 1 93 ? -9.852 28.625 21.109 1 63.91 93 ASP B O 1
ATOM 1687 N N . GLN B 1 94 ? -8.805 28.062 19.094 1 71.44 94 GLN B N 1
ATOM 1688 C CA . GLN B 1 94 ? -8.258 26.969 19.891 1 71.44 94 GLN B CA 1
ATOM 1689 C C . GLN B 1 94 ? -6.758 27.156 20.125 1 71.44 94 GLN B C 1
ATOM 1691 O O . GLN B 1 94 ? -6 27.391 19.172 1 71.44 94 GLN B O 1
ATOM 1696 N N . SER B 1 95 ? -6.473 27.094 21.438 1 80.75 95 SER B N 1
ATOM 1697 C CA . SER B 1 95 ? -5.105 27.328 21.906 1 80.75 95 SER B CA 1
ATOM 1698 C C . SER B 1 95 ? -4.242 26.094 21.719 1 80.75 95 SER B C 1
ATOM 1700 O O . SER B 1 95 ? -4.715 24.969 21.891 1 80.75 95 SER B O 1
ATOM 1702 N N . MET B 1 96 ? -3.045 26.344 21.203 1 89.38 96 MET B N 1
ATOM 1703 C CA . MET B 1 96 ? -1.98 25.344 21.062 1 89.38 96 MET B CA 1
ATOM 1704 C C . MET B 1 96 ? -1.362 25 22.406 1 89.38 96 MET B C 1
ATOM 1706 O O . MET B 1 96 ? -0.932 25.891 23.141 1 89.38 96 MET B O 1
ATOM 1710 N N . THR B 1 97 ? -1.403 23.703 22.797 1 92.44 97 THR B N 1
ATOM 1711 C CA . THR B 1 97 ? -0.783 23.266 24.031 1 92.44 97 THR B CA 1
ATOM 1712 C C . THR B 1 97 ? 0.693 22.938 23.828 1 92.44 97 THR B C 1
ATOM 1714 O O . THR B 1 97 ? 1.141 22.781 22.688 1 92.44 97 THR B O 1
ATOM 1717 N N . PRO B 1 98 ? 1.414 22.906 24.875 1 94.94 98 PRO B N 1
ATOM 1718 C CA . PRO B 1 98 ? 2.807 22.469 24.734 1 94.94 98 PRO B CA 1
ATOM 1719 C C . PRO B 1 98 ? 2.934 21.094 24.094 1 94.94 98 PRO B C 1
ATOM 1721 O O . PRO B 1 98 ? 3.887 20.844 23.359 1 94.94 98 PRO B O 1
ATOM 1724 N N . GLU B 1 99 ? 2.006 20.234 24.359 1 96.62 99 GLU B N 1
ATOM 1725 C CA . GLU B 1 99 ? 2.014 18.906 23.75 1 96.62 99 GLU B CA 1
ATOM 1726 C C . GLU B 1 99 ? 1.811 19 22.234 1 96.62 99 GLU B C 1
ATOM 1728 O O . GLU B 1 99 ? 2.422 18.234 21.484 1 96.62 99 GLU B O 1
ATOM 1733 N N . ASP B 1 100 ? 1 19.875 21.797 1 96.44 100 ASP B N 1
ATOM 1734 C CA . ASP B 1 100 ? 0.803 20.094 20.359 1 96.44 100 ASP B CA 1
ATOM 1735 C C . ASP B 1 100 ? 2.113 20.484 19.688 1 96.44 100 ASP B C 1
ATOM 1737 O O . ASP B 1 100 ? 2.436 19.969 18.609 1 96.44 100 ASP B O 1
ATOM 1741 N N . VAL B 1 101 ? 2.764 21.375 20.406 1 97.12 101 VAL B N 1
ATOM 1742 C CA . VAL B 1 101 ? 4.023 21.875 19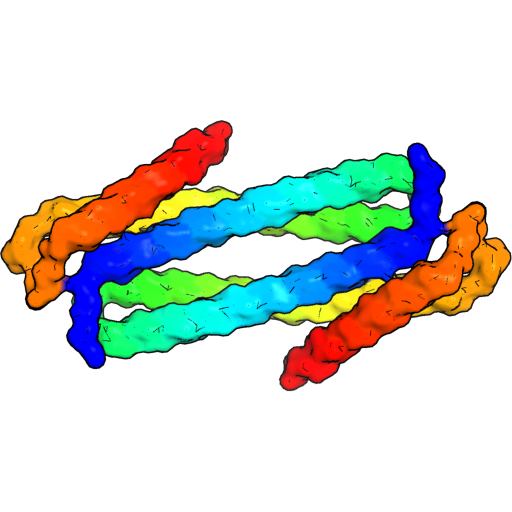.859 1 97.12 101 VAL B CA 1
ATOM 1743 C C . VAL B 1 101 ? 5.039 20.734 19.766 1 97.12 101 VAL B C 1
ATOM 1745 O O . VAL B 1 101 ? 5.703 20.562 18.75 1 97.12 101 VAL B O 1
ATOM 1748 N N . THR B 1 102 ? 5.113 19.969 20.75 1 98.5 102 THR B N 1
ATOM 1749 C CA . THR B 1 102 ? 6.055 18.859 20.781 1 98.5 102 THR B CA 1
ATOM 1750 C C . THR B 1 102 ? 5.734 17.859 19.688 1 98.5 102 THR B C 1
ATOM 1752 O O . THR B 1 102 ? 6.625 17.438 18.938 1 98.5 102 THR B O 1
ATOM 1755 N N . ASN B 1 103 ? 4.516 17.484 19.562 1 98.44 103 ASN B N 1
ATOM 1756 C CA . ASN B 1 103 ? 4.094 16.547 18.516 1 98.44 103 ASN B CA 1
ATOM 1757 C C . ASN B 1 103 ? 4.418 17.062 17.125 1 98.44 103 ASN B C 1
ATOM 1759 O O . ASN B 1 103 ? 4.859 16.312 16.266 1 98.44 103 ASN B O 1
ATOM 1763 N N . ALA B 1 104 ? 4.184 18.312 16.922 1 98.62 104 ALA B N 1
ATOM 1764 C CA . ALA B 1 104 ? 4.453 18.922 15.633 1 98.62 104 ALA B CA 1
ATOM 1765 C C . ALA B 1 104 ? 5.945 18.875 15.305 1 98.62 104 ALA B C 1
ATOM 1767 O O . ALA B 1 104 ? 6.328 18.516 14.188 1 98.62 104 ALA B O 1
ATOM 1768 N N . LYS B 1 105 ? 6.691 19.203 16.328 1 98.75 105 LYS B N 1
ATOM 1769 C CA . LYS B 1 105 ? 8.133 19.219 16.109 1 98.75 105 LYS B CA 1
ATOM 1770 C C . LYS B 1 105 ? 8.664 17.812 15.828 1 98.75 105 LYS B C 1
ATOM 1772 O O . LYS B 1 105 ? 9.547 17.625 14.992 1 98.75 105 LYS B O 1
ATOM 1777 N N . GLU B 1 106 ? 8.156 16.875 16.531 1 98.88 106 GLU B N 1
ATOM 1778 C CA . GLU B 1 106 ? 8.555 15.492 16.297 1 98.88 106 GLU B CA 1
ATOM 1779 C C . GLU B 1 106 ? 8.164 15.039 14.891 1 98.88 106 GLU B C 1
ATOM 1781 O O . GLU B 1 106 ? 8.922 14.344 14.219 1 98.88 106 GLU B O 1
ATOM 1786 N N . ALA B 1 107 ? 7.008 15.367 14.438 1 98.88 107 ALA B N 1
ATOM 1787 C CA . ALA B 1 107 ? 6.551 15.008 13.094 1 98.88 107 ALA B CA 1
ATOM 1788 C C . ALA B 1 107 ? 7.422 15.656 12.023 1 98.88 107 ALA B C 1
ATOM 1790 O O . ALA B 1 107 ? 7.75 15.031 11.016 1 98.88 107 ALA B O 1
ATOM 1791 N N . ILE B 1 108 ? 7.789 16.906 12.289 1 98.81 108 ILE B N 1
ATOM 1792 C CA . ILE B 1 108 ? 8.656 17.625 11.359 1 98.81 108 ILE B CA 1
ATOM 1793 C C . ILE B 1 108 ? 10.008 16.922 11.266 1 98.81 108 ILE B C 1
ATOM 1795 O O . ILE B 1 108 ? 10.539 16.719 10.172 1 98.81 108 ILE B O 1
ATOM 1799 N N . ALA B 1 109 ? 10.477 16.562 12.422 1 98.69 109 ALA B N 1
ATOM 1800 C CA . ALA B 1 109 ? 11.766 15.859 12.438 1 98.69 109 ALA B CA 1
ATOM 1801 C C . ALA B 1 109 ? 11.695 14.562 11.648 1 98.69 109 ALA B C 1
ATOM 1803 O O . ALA B 1 109 ? 12.602 14.242 10.875 1 98.69 109 ALA B O 1
ATOM 1804 N N . ALA B 1 110 ? 10.68 13.82 11.828 1 98.62 110 ALA B N 1
ATOM 1805 C CA . ALA B 1 110 ? 10.5 12.57 11.086 1 98.62 110 ALA B CA 1
ATOM 1806 C C . ALA B 1 110 ? 10.391 12.836 9.586 1 98.62 110 ALA B C 1
ATOM 1808 O O . ALA B 1 110 ? 10.938 12.078 8.773 1 98.62 110 ALA B O 1
ATOM 1809 N N . ALA B 1 111 ? 9.703 13.836 9.227 1 98.75 111 ALA B N 1
ATOM 1810 C CA . ALA B 1 111 ? 9.539 14.195 7.816 1 98.75 111 ALA B CA 1
ATOM 1811 C C . ALA B 1 111 ? 10.875 14.555 7.184 1 98.75 111 ALA B C 1
ATOM 1813 O O . ALA B 1 111 ? 11.141 14.211 6.027 1 98.75 111 ALA B O 1
ATOM 1814 N N . LEU B 1 112 ? 11.695 15.25 7.949 1 98.31 112 LEU B N 1
ATOM 1815 C CA . LEU B 1 112 ? 12.992 15.68 7.441 1 98.31 112 LEU B CA 1
ATOM 1816 C C . LEU B 1 112 ? 13.883 14.477 7.145 1 98.31 112 LEU B C 1
ATOM 1818 O O . LEU B 1 112 ? 14.656 14.492 6.184 1 98.31 112 LEU B O 1
ATOM 1822 N N . VAL B 1 113 ? 13.781 13.469 7.93 1 97.5 113 VAL B N 1
ATOM 1823 C CA . VAL B 1 113 ? 14.539 12.242 7.676 1 97.5 113 VAL B CA 1
ATOM 1824 C C . VAL B 1 113 ? 14.102 11.633 6.344 1 97.5 113 VAL B C 1
ATOM 1826 O O . VAL B 1 113 ? 14.945 11.219 5.543 1 97.5 113 VAL B O 1
ATOM 1829 N N . VAL B 1 114 ? 12.812 11.633 6.102 1 97.06 114 VAL B N 1
ATOM 1830 C CA . VAL B 1 114 ? 12.266 11.039 4.891 1 97.06 114 VAL B CA 1
ATOM 1831 C C . VAL B 1 114 ? 12.695 11.852 3.67 1 97.06 114 VAL B C 1
ATOM 1833 O O . VAL B 1 114 ? 13.094 11.289 2.648 1 97.06 114 VAL B O 1
ATOM 1836 N N . ILE B 1 115 ? 12.609 13.164 3.791 1 96.5 115 ILE B N 1
ATOM 1837 C CA . ILE B 1 115 ? 12.898 14.062 2.68 1 96.5 115 ILE B CA 1
ATOM 1838 C C . ILE B 1 115 ? 14.391 14.031 2.371 1 96.5 115 ILE B C 1
ATOM 1840 O O . ILE B 1 115 ? 14.797 14.133 1.21 1 96.5 115 ILE B O 1
ATOM 1844 N N . GLY B 1 116 ? 15.266 14.07 3.402 1 90.94 116 GLY B N 1
ATOM 1845 C CA . GLY B 1 116 ? 16.719 14.07 3.236 1 90.94 116 GLY B CA 1
ATOM 1846 C C . GLY B 1 116 ? 17.266 12.75 2.734 1 90.94 116 GLY B C 1
ATOM 1847 O O . GLY B 1 116 ? 18.312 12.711 2.086 1 90.94 116 GLY B O 1
ATOM 1848 N N . GLU B 1 117 ? 16.812 11.648 3.174 1 68.81 117 GLU B N 1
ATOM 1849 C CA . GLU B 1 117 ? 17.281 10.336 2.734 1 68.81 117 GLU B CA 1
ATOM 1850 C C . GLU B 1 117 ? 16.938 10.086 1.268 1 68.81 117 GLU B C 1
ATOM 1852 O O . GLU B 1 117 ? 17.531 9.227 0.621 1 68.81 117 GLU B O 1
ATOM 1857 N N . SER B 1 118 ? 16.047 10.656 0.601 1 56.38 118 SER B N 1
ATOM 1858 C CA . SER B 1 118 ? 15.711 10.305 -0.776 1 56.38 118 SER B CA 1
ATOM 1859 C C . SER B 1 118 ? 16.828 10.719 -1.733 1 56.38 118 SER B C 1
ATOM 1861 O 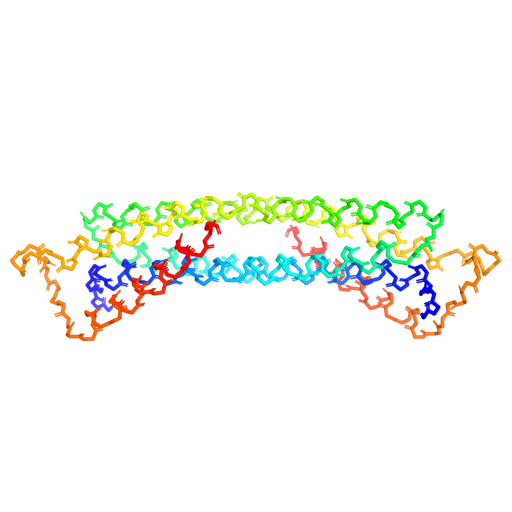O . SER B 1 118 ? 16.688 10.586 -2.951 1 56.38 118 SER B O 1
ATOM 1863 N N . SER B 1 119 ? 17.844 11.406 -1.326 1 40.59 119 SER B N 1
ATOM 1864 C CA . SER B 1 119 ? 18.922 11.633 -2.268 1 40.59 119 SER B CA 1
ATOM 1865 C C . SER B 1 119 ? 19.719 10.352 -2.531 1 40.59 119 SER B C 1
ATOM 1867 O O . SER B 1 119 ? 19.844 9.5 -1.65 1 40.59 119 SER B O 1
#

pLDDT: mean 91.28, std 10.94, range [40.59, 98.88]

Nearest PDB structures (foldseek):
  3mxz-assembly1_A  TM=8.696E-01  e=1.413E-03  Arabidopsis thaliana
  7udc-assembly1_B  TM=5.322E-01  e=9.278E-01  Rattus norvegicus
  8vaa-assembly1_K  TM=9.198E-01  e=8.550E+00  Legionella pneumophila
  5ofb-assembly1_B  TM=7.093E-01  e=9.064E+00  Homo sapiens
  3mxz-assembly1_A  TM=8.612E-01  e=1.197E-03  Arabidopsis thaliana

InterPro domains:
  IPR004226 Tubulin binding cofactor A [PF02970] (2-108)
  IPR004226 Tubulin binding cofactor A [PTHR21500] (2-109)
  IPR036126 Tubulin binding cofactor A superfamily [SSF46988] (6-89)

Sequence (238 aa):
MPRPPQITIYTSALKRLVKEEASYRKEHKSQLERIAKLEASQGDDENAEYILRQERKALEETEAIFPQLKLKITEAKETVEAELAKPAQNRGDQSMTPEDVTNAKEAIAAALVVIGESSMPRPPQITIYTSALKRLVKEEASYRKEHKSQLERIAKLEASQGDDENAEYILRQERKALEETEAIFPQLKLKITEAKETVEAELAKPAQNRGDQSMTPEDVTNAKEAIAAALVVIGESS

Foldseek 3Di:
DDDDFPLQVLLVQLLVLLVVLVVLVVVLVVLVVVLVVLVVVDDPDPVSVVVSVVSVVVNVVSVVVLVVSLVVNVVSLVVSVVLVPDDQVPRPPDGDDPVSVVSSVVSNVSSCVSNVVVD/DDDDFPLQVLLVQLLVLLVVLVVLVVVLVVLVVVLVVLVVVDDPDPVSVVVSVVSVVVNVVSVVVLVVSLVVNVVSLVVSVVLVPDDQVPRPPDDDDPVSVVSSVVSNVSSCVSNVVVD